Protein AF-A0A7J7JY84-F1 (afdb_monomer_lite)

Sequence (199 aa):
MTKFKKWAVIWAKVVVVTFLLVGVVPLLIGLLFEQIVVVPLRVPLHQSPVFFPWQDWALGVLHTKILCGLTMIGPQWWLRRYVERLYENGVWNLNLKEVLTNLCLPVILVLSLNLAVPYVIAMSLAPLCGASLETQNLIYRRIYPSVFAFFCLLTGFLFNFKQFKKLYEHIKNDKYLVGKQLVNYDQPKTSTGTASQDG

Structure (mmCIF, N/CA/C/O backbone):
data_AF-A0A7J7JY84-F1
#
_entry.id   AF-A0A7J7JY84-F1
#
loop_
_atom_site.group_PDB
_atom_site.id
_atom_site.type_symbol
_atom_site.label_atom_id
_atom_site.label_alt_id
_atom_site.label_comp_id
_atom_site.label_asym_id
_atom_site.label_entity_id
_atom_site.label_seq_id
_atom_site.pdbx_PDB_ins_code
_atom_site.Cartn_x
_atom_site.Cartn_y
_atom_site.Cartn_z
_atom_site.occupancy
_atom_site.B_iso_or_equiv
_atom_site.auth_seq_id
_atom_site.auth_comp_id
_atom_site.auth_asym_id
_atom_site.auth_atom_id
_atom_site.pdbx_PDB_model_num
ATOM 1 N N . MET A 1 1 ? -31.153 -21.621 22.813 1.00 61.16 1 MET A N 1
ATOM 2 C CA . MET A 1 1 ? -30.901 -21.460 21.356 1.00 61.16 1 MET A CA 1
ATOM 3 C C . MET A 1 1 ? -30.491 -20.041 20.931 1.00 61.16 1 MET A C 1
ATOM 5 O O . MET A 1 1 ? -29.711 -19.907 19.998 1.00 61.16 1 MET A O 1
ATOM 9 N N . THR A 1 2 ? -30.948 -18.972 21.595 1.00 80.75 2 THR A N 1
ATOM 10 C CA . THR A 1 2 ? -30.625 -17.576 21.215 1.00 80.75 2 THR A CA 1
ATOM 11 C C . THR A 1 2 ? -29.157 -17.186 21.431 1.00 80.75 2 THR A C 1
ATOM 13 O O . THR A 1 2 ? -28.597 -16.471 20.607 1.00 80.75 2 THR A O 1
ATOM 16 N N . LYS A 1 3 ? -28.502 -17.694 22.488 1.00 85.06 3 LYS A N 1
ATOM 17 C CA . LYS A 1 3 ? -27.062 -17.475 22.726 1.00 85.06 3 LYS A CA 1
ATOM 18 C C . LYS A 1 3 ? -26.210 -18.079 21.603 1.00 85.06 3 LYS A C 1
ATOM 20 O O . LYS A 1 3 ? -25.433 -17.359 20.998 1.00 85.06 3 LYS A O 1
ATOM 25 N N . PHE A 1 4 ? -26.432 -19.345 21.245 1.00 91.88 4 PHE A N 1
ATOM 26 C CA . PHE A 1 4 ? -25.693 -20.013 20.164 1.00 91.88 4 PHE A CA 1
ATOM 27 C C . PHE A 1 4 ? -25.803 -19.267 18.826 1.00 91.88 4 PHE A C 1
ATOM 29 O O . PHE A 1 4 ? -24.794 -19.022 18.177 1.00 91.88 4 PHE A O 1
ATOM 36 N N . LYS A 1 5 ? -27.010 -18.804 18.463 1.00 89.94 5 LYS A N 1
ATOM 37 C CA . LYS A 1 5 ? -27.214 -17.977 17.262 1.00 89.94 5 LYS A CA 1
ATOM 38 C C . LYS A 1 5 ? -26.420 -16.665 17.310 1.00 89.94 5 LYS A C 1
ATOM 40 O O . LYS A 1 5 ? -25.796 -16.306 16.319 1.00 89.94 5 LYS A O 1
ATOM 45 N N . LYS A 1 6 ? -26.395 -15.966 18.453 1.00 88.31 6 LYS A N 1
ATOM 46 C CA . LYS A 1 6 ? -25.596 -14.735 18.621 1.00 88.31 6 LYS A CA 1
ATOM 47 C C . LYS A 1 6 ? -24.098 -15.001 18.451 1.00 88.31 6 LYS A C 1
ATOM 49 O O . LYS A 1 6 ? -23.433 -14.273 17.723 1.00 88.31 6 LYS A O 1
ATOM 54 N N . TRP A 1 7 ? -23.590 -16.061 19.075 1.00 89.94 7 TRP A N 1
ATOM 55 C CA . TRP A 1 7 ? -22.189 -16.468 18.956 1.00 89.94 7 TRP A CA 1
ATOM 56 C C . TRP A 1 7 ? -21.824 -16.853 17.521 1.00 89.94 7 TRP A C 1
ATOM 58 O O . TRP A 1 7 ? -20.810 -16.386 17.012 1.00 89.94 7 TRP A O 1
ATOM 68 N N . ALA A 1 8 ? -22.677 -17.619 16.838 1.00 92.75 8 ALA A N 1
ATOM 69 C CA . ALA A 1 8 ? -22.477 -17.978 15.437 1.00 92.75 8 ALA A CA 1
ATOM 70 C C . ALA A 1 8 ? -22.382 -16.740 14.527 1.00 92.75 8 ALA A C 1
ATOM 72 O O . ALA A 1 8 ? -21.510 -16.677 13.666 1.00 92.75 8 ALA A O 1
ATOM 73 N N . VAL A 1 9 ? -23.221 -15.719 14.751 1.00 91.75 9 VAL A N 1
ATOM 74 C CA . VAL A 1 9 ? -23.162 -14.458 13.990 1.00 91.75 9 VAL A CA 1
ATOM 75 C C . VAL A 1 9 ? -21.862 -13.695 14.253 1.00 91.75 9 VAL A C 1
ATOM 77 O O . VAL A 1 9 ? -21.274 -13.165 13.314 1.00 91.75 9 VAL A O 1
ATOM 80 N N . ILE A 1 10 ? -21.397 -13.631 15.504 1.00 91.12 10 ILE A N 1
ATOM 81 C CA . ILE A 1 10 ? -20.127 -12.965 15.838 1.00 91.12 10 ILE A CA 1
ATOM 82 C C . ILE A 1 10 ? -18.963 -13.678 15.146 1.00 91.12 10 ILE A C 1
ATOM 84 O O . ILE A 1 10 ? -18.170 -13.027 14.469 1.00 91.12 10 ILE A O 1
ATOM 88 N N . TRP A 1 11 ? -18.905 -15.008 15.233 1.00 92.81 11 TRP A N 1
ATOM 89 C CA . TRP A 1 11 ? -17.881 -15.798 14.551 1.00 92.81 11 TRP A CA 1
ATOM 90 C C . TRP A 1 11 ? -17.908 -15.605 13.039 1.00 92.81 11 TRP A C 1
ATOM 92 O O . TRP A 1 11 ? -16.861 -15.367 12.447 1.00 92.81 11 TRP A O 1
ATOM 102 N N . ALA A 1 12 ? -19.090 -15.621 12.420 1.00 94.25 12 ALA A N 1
ATOM 103 C CA . ALA A 1 12 ? -19.221 -15.366 10.990 1.00 94.25 12 ALA A CA 1
ATOM 104 C C . ALA A 1 12 ? -18.655 -13.988 10.603 1.00 94.25 12 ALA A C 1
ATOM 106 O O . ALA A 1 12 ? -17.898 -13.882 9.640 1.00 94.25 12 ALA A O 1
ATOM 107 N N . LYS A 1 13 ? -18.955 -12.937 11.380 1.00 94.00 13 LYS A N 1
ATOM 108 C CA . LYS A 1 13 ? -18.394 -11.594 11.149 1.00 94.00 13 LYS A CA 1
ATOM 109 C C . LYS A 1 13 ? -16.870 -11.585 11.256 1.00 94.00 13 LYS A C 1
ATOM 111 O O . LYS A 1 13 ? -16.214 -11.018 10.387 1.00 94.00 13 LYS A O 1
ATOM 116 N N . VAL A 1 14 ? -16.317 -12.203 12.301 1.00 92.94 14 VAL A N 1
ATOM 117 C CA . VAL A 1 14 ? -14.864 -12.267 12.517 1.00 92.94 14 VAL A CA 1
ATOM 118 C C . VAL A 1 14 ? -14.188 -13.015 11.373 1.00 92.94 14 VAL A C 1
ATOM 120 O O . VAL A 1 14 ? -13.238 -12.494 10.806 1.00 92.94 14 VAL A O 1
ATOM 123 N N . VAL A 1 15 ? -14.721 -14.168 10.963 1.00 95.50 15 VAL A N 1
ATOM 124 C CA . VAL A 1 15 ? -14.184 -14.955 9.841 1.00 95.50 15 VAL A CA 1
ATOM 125 C C . VAL A 1 15 ? -14.148 -14.136 8.552 1.00 95.50 15 VAL A C 1
ATOM 127 O O . VAL A 1 15 ? -13.124 -14.129 7.873 1.00 95.50 15 VAL A O 1
ATOM 130 N N . VAL A 1 16 ? -15.218 -13.400 8.233 1.00 95.94 16 VAL A N 1
ATOM 131 C CA . VAL A 1 16 ? -15.258 -12.538 7.040 1.00 95.94 16 VAL A CA 1
ATOM 132 C C . VAL A 1 16 ? -14.189 -11.446 7.112 1.00 95.94 16 VAL A C 1
ATOM 134 O O . VAL A 1 16 ? -13.443 -11.253 6.153 1.00 95.94 16 VAL A O 1
ATOM 137 N N . VAL A 1 17 ? -14.076 -10.749 8.245 1.00 94.38 17 VAL A N 1
ATOM 138 C CA . VAL A 1 17 ? -13.073 -9.686 8.421 1.00 94.38 17 VAL A CA 1
ATOM 139 C C . VAL A 1 17 ? -11.654 -10.249 8.354 1.00 94.38 17 VAL A C 1
ATOM 141 O O . VAL A 1 17 ? -10.807 -9.687 7.664 1.00 94.38 17 VAL A O 1
ATOM 144 N N . THR A 1 18 ? -11.390 -11.377 9.013 1.00 94.31 18 THR A N 1
ATOM 145 C CA . THR A 1 18 ? -10.086 -12.045 8.985 1.00 94.31 18 THR A CA 1
ATOM 146 C C . THR A 1 18 ? -9.727 -12.500 7.578 1.00 94.31 18 THR A C 1
ATOM 148 O O . THR A 1 18 ? -8.609 -12.254 7.136 1.00 94.31 18 THR A O 1
ATOM 151 N N . PHE A 1 19 ? -10.658 -13.105 6.841 1.00 96.69 19 PHE A N 1
ATOM 152 C CA . PHE A 1 19 ? -10.418 -13.512 5.458 1.00 96.69 19 PHE A CA 1
ATOM 153 C C . PHE A 1 19 ? -10.023 -12.321 4.574 1.00 96.69 19 PHE A C 1
ATOM 155 O O . PHE A 1 19 ? -9.064 -12.405 3.808 1.00 96.69 19 PHE A O 1
ATOM 162 N N . LEU A 1 20 ? -10.706 -11.183 4.717 1.00 96.50 20 LEU A N 1
ATOM 163 C CA . LEU A 1 20 ? -10.382 -9.981 3.949 1.00 96.50 20 LEU A CA 1
ATOM 164 C C . LEU A 1 20 ? -9.030 -9.379 4.353 1.00 96.50 20 LEU A C 1
ATOM 166 O O . LEU A 1 20 ? -8.218 -9.069 3.484 1.00 96.50 20 LEU A O 1
ATOM 170 N N . LEU A 1 21 ? -8.767 -9.226 5.653 1.00 94.06 21 LEU A N 1
ATOM 171 C CA . LEU A 1 21 ? -7.574 -8.531 6.148 1.00 94.06 21 LEU A CA 1
ATOM 172 C C . LEU A 1 21 ? -6.304 -9.390 6.162 1.00 94.06 21 LEU A C 1
ATOM 174 O O . LEU A 1 21 ? -5.213 -8.838 6.070 1.00 94.06 21 LEU A O 1
ATOM 178 N N . VAL A 1 22 ? -6.424 -10.713 6.289 1.00 95.56 22 VAL A N 1
ATOM 179 C CA . VAL A 1 22 ? -5.284 -11.648 6.372 1.00 95.56 22 VAL A CA 1
ATOM 180 C C . VAL A 1 22 ? -5.136 -12.481 5.097 1.00 95.56 22 VAL A C 1
ATOM 182 O O . VAL A 1 22 ? -4.032 -12.897 4.760 1.00 95.56 22 VAL A O 1
ATOM 185 N N . GLY A 1 23 ? -6.220 -12.707 4.355 1.00 96.00 23 GLY A N 1
ATOM 186 C CA . GLY A 1 23 ? -6.182 -13.383 3.057 1.00 96.00 23 GLY A CA 1
ATOM 187 C C . GLY A 1 23 ? -6.041 -12.391 1.908 1.00 96.00 23 GLY A C 1
ATOM 188 O O . GLY A 1 23 ? -4.989 -12.304 1.278 1.00 96.00 23 GLY A O 1
ATOM 189 N N . VAL A 1 24 ? -7.104 -11.624 1.650 1.00 96.88 24 VAL A N 1
ATOM 190 C CA . VAL A 1 24 ? -7.235 -10.811 0.427 1.00 96.88 24 VAL A CA 1
ATOM 191 C C . VAL A 1 24 ? -6.253 -9.641 0.389 1.00 96.88 24 VAL A C 1
ATOM 193 O O . VAL A 1 24 ? -5.522 -9.496 -0.587 1.00 96.88 24 VAL A O 1
ATOM 196 N N . VAL A 1 25 ? -6.213 -8.806 1.431 1.00 96.31 25 VAL A N 1
ATOM 197 C CA . VAL A 1 25 ? -5.340 -7.619 1.459 1.00 96.31 25 VAL A CA 1
ATOM 198 C C . VAL A 1 25 ? -3.858 -8.001 1.317 1.00 96.31 25 VAL A C 1
ATOM 200 O O . VAL A 1 25 ? -3.200 -7.436 0.442 1.00 96.31 25 VAL A O 1
ATOM 203 N N . PRO A 1 26 ? -3.325 -8.981 2.074 1.00 97.31 26 PRO A N 1
ATOM 204 C CA . PRO A 1 26 ? -1.946 -9.416 1.910 1.00 97.31 26 PRO A CA 1
ATOM 205 C C . PRO A 1 26 ? -1.673 -9.989 0.527 1.00 97.31 26 PRO A C 1
ATOM 207 O O . PRO A 1 26 ? -0.676 -9.613 -0.077 1.00 97.31 26 PRO A O 1
ATOM 210 N N . LEU A 1 27 ? -2.568 -10.818 -0.019 1.00 96.94 27 LEU A N 1
ATOM 211 C CA . LEU A 1 27 ? -2.403 -11.360 -1.369 1.00 96.94 27 LEU A CA 1
ATOM 212 C C . LEU A 1 27 ? -2.277 -10.241 -2.416 1.00 96.94 27 LEU A C 1
ATOM 214 O O . LEU A 1 27 ? -1.374 -10.278 -3.246 1.00 96.94 27 LEU A O 1
ATOM 218 N N . LEU A 1 28 ? -3.130 -9.214 -2.345 1.00 96.50 28 LEU A N 1
ATOM 219 C CA . LEU A 1 28 ? -3.071 -8.070 -3.260 1.00 96.50 28 LEU A CA 1
ATOM 220 C C . LEU A 1 28 ? -1.775 -7.261 -3.109 1.00 96.50 28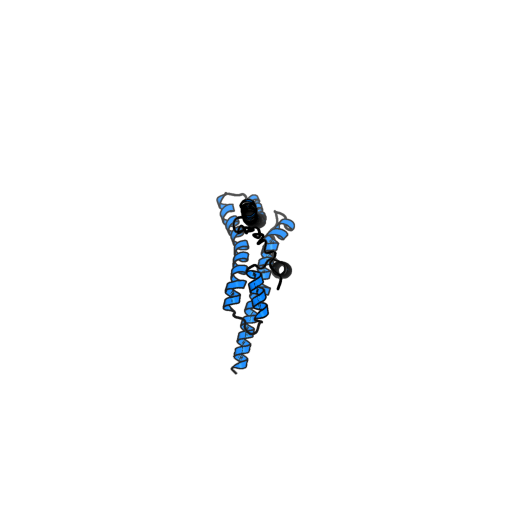 LEU A C 1
ATOM 222 O O . LEU A 1 28 ? -1.183 -6.864 -4.111 1.00 96.50 28 LEU A O 1
ATOM 226 N N . ILE A 1 29 ? -1.322 -7.026 -1.874 1.00 96.44 29 ILE A N 1
ATOM 227 C CA . ILE A 1 29 ? -0.053 -6.330 -1.605 1.00 96.44 29 ILE A CA 1
ATOM 228 C C . ILE A 1 29 ? 1.131 -7.141 -2.141 1.00 96.44 29 ILE A C 1
ATOM 230 O O . ILE A 1 29 ? 2.025 -6.573 -2.765 1.00 96.44 29 ILE A O 1
ATOM 234 N N . GLY A 1 30 ? 1.128 -8.453 -1.911 1.00 96.00 30 GLY A N 1
ATOM 235 C CA . GLY A 1 30 ? 2.164 -9.369 -2.373 1.00 96.00 30 GLY A CA 1
ATOM 236 C C . GLY A 1 30 ? 2.280 -9.391 -3.891 1.00 96.00 30 GLY A C 1
ATOM 237 O O . GLY A 1 30 ? 3.363 -9.149 -4.417 1.00 96.00 30 GLY A O 1
ATOM 238 N N . LEU A 1 31 ? 1.151 -9.559 -4.584 1.00 94.56 31 LEU A N 1
ATOM 239 C CA . LEU A 1 31 ? 1.088 -9.495 -6.046 1.00 94.56 31 LEU A CA 1
ATOM 240 C C . LEU A 1 31 ? 1.582 -8.145 -6.579 1.00 94.56 31 LEU A C 1
ATOM 242 O O . LEU A 1 31 ? 2.356 -8.102 -7.532 1.00 94.56 31 LEU A O 1
ATOM 246 N N . LEU A 1 32 ? 1.172 -7.032 -5.962 1.00 94.12 32 LEU A N 1
ATOM 247 C CA . LEU A 1 32 ? 1.617 -5.703 -6.382 1.00 94.12 32 LEU A CA 1
ATOM 248 C C . LEU A 1 32 ? 3.134 -5.537 -6.217 1.00 94.12 32 LEU A C 1
ATOM 250 O O . LEU A 1 32 ? 3.808 -5.051 -7.126 1.00 94.12 32 LEU A O 1
ATOM 254 N N . PHE A 1 33 ? 3.680 -5.964 -5.077 1.00 94.38 33 PHE A N 1
ATOM 255 C CA . PHE A 1 33 ? 5.120 -5.933 -4.831 1.00 94.38 33 PHE A CA 1
ATOM 256 C C . PHE A 1 33 ? 5.880 -6.808 -5.827 1.00 94.38 33 PHE A C 1
ATOM 258 O O . PHE A 1 33 ? 6.919 -6.399 -6.349 1.00 94.38 33 PHE A O 1
ATOM 265 N N . GLU A 1 34 ? 5.358 -7.994 -6.123 1.00 93.38 34 GLU A N 1
ATOM 266 C CA . GLU A 1 34 ? 5.979 -8.892 -7.079 1.00 93.38 34 GLU A CA 1
ATOM 267 C C . GLU A 1 34 ? 6.053 -8.253 -8.470 1.00 93.38 34 GLU A C 1
ATOM 269 O O . GLU A 1 34 ? 7.124 -8.229 -9.070 1.00 93.38 34 GLU A O 1
ATOM 274 N N . GLN A 1 35 ? 4.968 -7.639 -8.949 1.00 91.56 35 GLN A N 1
ATOM 275 C CA . GLN A 1 35 ? 4.935 -6.950 -10.247 1.00 91.56 35 GLN A CA 1
ATOM 276 C C . GLN A 1 35 ? 5.885 -5.745 -10.315 1.00 91.56 35 GLN A C 1
ATOM 278 O O . GLN A 1 35 ? 6.515 -5.508 -11.346 1.00 91.56 35 GLN A O 1
ATOM 283 N N . ILE A 1 36 ? 5.987 -4.967 -9.234 1.00 92.25 36 ILE A N 1
ATOM 284 C CA . ILE A 1 36 ? 6.785 -3.731 -9.210 1.00 92.25 36 ILE A CA 1
ATOM 285 C C . ILE A 1 36 ? 8.275 -4.022 -9.010 1.00 92.25 36 ILE A C 1
ATOM 287 O O . ILE A 1 36 ? 9.117 -3.349 -9.602 1.00 92.25 36 ILE A O 1
ATOM 291 N N . VAL A 1 37 ? 8.615 -4.987 -8.157 1.00 92.00 37 VAL A N 1
ATOM 292 C CA . VAL A 1 37 ? 9.993 -5.191 -7.690 1.00 92.00 37 VAL A CA 1
ATOM 293 C C . VAL A 1 37 ? 10.541 -6.529 -8.162 1.00 92.00 37 VAL A C 1
ATOM 295 O O . VAL A 1 37 ? 11.581 -6.573 -8.814 1.00 92.00 37 VAL A O 1
ATOM 298 N N . VAL A 1 38 ? 9.853 -7.631 -7.862 1.00 92.00 38 VAL A N 1
ATOM 299 C CA . VAL A 1 38 ? 10.405 -8.978 -8.074 1.00 92.00 38 VAL A CA 1
ATOM 300 C C . VAL A 1 38 ? 10.491 -9.322 -9.556 1.00 92.00 38 VAL A C 1
ATOM 302 O O . VAL A 1 38 ? 11.536 -9.766 -10.016 1.00 92.00 38 VAL A O 1
ATOM 305 N N . VAL A 1 39 ? 9.424 -9.107 -10.322 1.00 90.25 39 VAL A N 1
ATOM 306 C CA . VAL A 1 39 ? 9.334 -9.473 -11.738 1.00 90.25 39 VAL A CA 1
ATOM 307 C C . VAL A 1 39 ? 10.402 -8.757 -12.583 1.00 90.25 39 VAL A C 1
ATOM 309 O O . VAL A 1 39 ? 11.093 -9.452 -13.333 1.00 90.25 39 VAL A O 1
ATOM 312 N N . PRO A 1 40 ? 10.618 -7.428 -12.463 1.00 87.19 40 PRO A N 1
ATOM 313 C CA . PRO A 1 40 ? 11.698 -6.736 -13.172 1.00 87.19 40 PRO A CA 1
ATOM 314 C C . PRO A 1 40 ? 13.109 -7.184 -12.778 1.00 87.19 40 PRO A C 1
ATOM 316 O O . PRO A 1 40 ? 13.996 -7.160 -13.626 1.00 87.19 40 PRO A O 1
ATOM 319 N N . LEU A 1 41 ? 13.326 -7.583 -11.519 1.00 87.31 41 LEU A N 1
ATOM 320 C CA . LEU A 1 41 ? 14.643 -8.003 -11.025 1.00 87.31 41 LEU A CA 1
ATOM 321 C C . LEU A 1 41 ? 14.961 -9.471 -11.336 1.00 87.31 41 LEU A C 1
ATOM 323 O O . LEU A 1 41 ? 16.111 -9.813 -11.596 1.00 87.31 41 LEU A O 1
ATOM 327 N N . ARG A 1 42 ? 13.953 -10.344 -11.281 1.00 86.94 42 ARG A N 1
ATOM 328 C CA . ARG A 1 42 ? 14.110 -11.798 -11.394 1.00 86.94 42 ARG A CA 1
ATOM 329 C C . ARG A 1 42 ? 14.069 -12.280 -12.836 1.00 86.94 42 ARG A C 1
ATOM 331 O O . ARG A 1 42 ? 14.800 -13.207 -13.174 1.00 86.94 42 ARG A O 1
ATOM 338 N N . VAL A 1 43 ? 13.157 -11.750 -13.653 1.00 83.44 43 VAL A N 1
ATOM 339 C CA . VAL A 1 43 ? 12.758 -12.420 -14.898 1.00 83.44 43 VAL A CA 1
ATOM 340 C C . VAL A 1 43 ? 13.351 -11.714 -16.121 1.00 83.44 43 VAL A C 1
ATOM 342 O O . VAL A 1 43 ? 12.987 -10.567 -16.405 1.00 83.44 43 VAL A O 1
ATOM 345 N N . PRO A 1 44 ? 14.204 -12.401 -16.906 1.00 81.50 44 PRO A N 1
ATOM 346 C CA . PRO A 1 44 ? 14.722 -11.880 -18.167 1.00 81.50 44 PRO A CA 1
ATOM 347 C C . PRO A 1 44 ? 13.606 -11.511 -19.152 1.00 81.50 44 PRO A C 1
ATOM 349 O O . PRO A 1 44 ? 12.499 -12.043 -19.094 1.00 81.50 44 PRO A O 1
ATOM 352 N N . LEU A 1 45 ? 13.889 -10.619 -20.101 1.00 76.81 45 LEU A N 1
ATOM 353 C CA . LEU A 1 45 ? 12.889 -10.114 -21.057 1.00 76.81 45 LEU A CA 1
ATOM 354 C C . LEU A 1 45 ? 12.324 -11.183 -22.011 1.00 76.81 45 LEU A C 1
ATOM 356 O O . LEU A 1 45 ? 11.248 -10.996 -22.564 1.00 76.81 45 LEU A O 1
ATOM 360 N N . HIS A 1 46 ? 13.031 -12.300 -22.182 1.00 76.44 46 HIS A N 1
ATOM 361 C CA . HIS A 1 46 ? 12.637 -13.402 -23.061 1.00 76.44 46 HIS A CA 1
ATOM 362 C C . HIS A 1 46 ? 11.779 -14.472 -22.359 1.00 76.44 46 HIS A C 1
ATOM 364 O O . HIS A 1 46 ? 11.426 -15.466 -22.986 1.00 76.44 46 HIS A O 1
ATOM 370 N N . GLN A 1 47 ? 11.461 -14.302 -21.067 1.00 80.44 47 GLN A N 1
ATOM 371 C CA . GLN A 1 47 ? 10.698 -15.280 -20.283 1.00 80.44 47 GLN A CA 1
ATOM 372 C C . GLN A 1 47 ? 9.477 -14.650 -19.606 1.00 80.44 47 GLN A C 1
ATOM 374 O O . GLN A 1 47 ? 9.508 -13.516 -19.109 1.00 80.44 47 GLN A O 1
ATOM 379 N N . SER A 1 48 ? 8.394 -15.426 -19.544 1.00 80.81 48 SER A N 1
ATOM 380 C CA . SER A 1 48 ? 7.184 -15.069 -18.810 1.00 80.81 48 SER A CA 1
ATOM 381 C C . SER A 1 48 ? 7.357 -15.328 -17.306 1.00 80.81 48 SER A C 1
ATOM 383 O O . SER A 1 48 ? 7.846 -16.394 -16.927 1.00 80.81 48 SER A O 1
ATOM 385 N N . PRO A 1 49 ? 6.942 -14.393 -16.435 1.00 82.12 49 PRO A N 1
ATOM 386 C CA . PRO A 1 49 ? 6.959 -14.607 -14.993 1.00 82.12 49 PRO A CA 1
ATOM 387 C C . PRO A 1 49 ? 5.946 -15.689 -14.593 1.00 82.12 49 PRO A C 1
ATOM 389 O O . PRO A 1 49 ? 4.831 -15.723 -15.110 1.00 82.12 49 PRO A O 1
ATOM 392 N N . VAL A 1 50 ? 6.341 -16.559 -13.661 1.00 85.88 50 VAL A N 1
ATOM 393 C CA . VAL A 1 50 ? 5.460 -17.562 -13.045 1.00 85.88 50 VAL A CA 1
ATOM 394 C C . VAL A 1 50 ? 5.127 -17.102 -11.632 1.00 85.88 50 VAL A C 1
ATOM 396 O O . VAL A 1 50 ? 6.038 -16.934 -10.819 1.00 85.88 50 VAL A O 1
ATOM 399 N N . PHE A 1 51 ? 3.831 -16.926 -11.382 1.00 84.88 51 PHE A N 1
ATOM 400 C CA . PHE A 1 51 ? 3.264 -16.472 -10.114 1.00 84.88 51 PHE A CA 1
ATOM 401 C C . PHE A 1 51 ? 2.959 -17.660 -9.206 1.00 84.88 51 PHE A C 1
ATOM 403 O O . PHE A 1 51 ? 2.402 -18.664 -9.662 1.00 84.88 51 PHE A O 1
ATOM 410 N N . PHE A 1 52 ? 3.290 -17.538 -7.923 1.00 91.56 52 PHE A N 1
ATOM 411 C CA . PHE A 1 52 ? 3.041 -18.573 -6.923 1.00 91.56 52 PHE A CA 1
ATOM 412 C C . PHE A 1 52 ? 2.190 -17.972 -5.801 1.00 91.56 52 PHE A C 1
ATOM 414 O O . PHE A 1 52 ? 2.742 -17.497 -4.808 1.00 91.56 52 PHE A O 1
ATOM 421 N N . PRO A 1 53 ? 0.847 -18.059 -5.887 1.00 89.94 53 PRO A N 1
ATOM 422 C CA . PRO A 1 53 ? -0.058 -1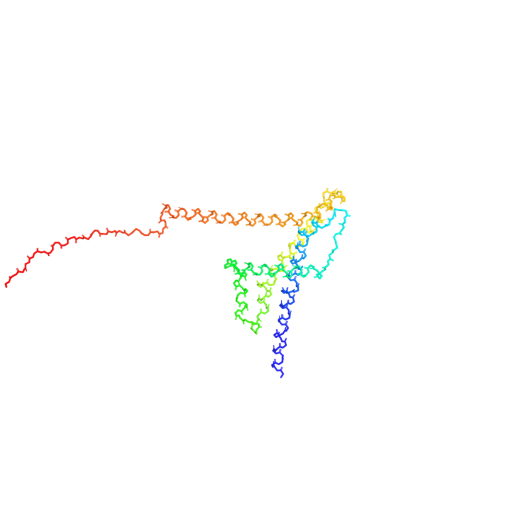7.303 -5.018 1.00 89.94 53 PRO A CA 1
ATOM 423 C C . PRO A 1 53 ? 0.199 -17.468 -3.517 1.00 89.94 53 PRO A C 1
ATOM 425 O O . PRO A 1 53 ? -0.011 -16.540 -2.742 1.00 89.94 53 PRO A O 1
ATOM 428 N N . TRP A 1 54 ? 0.664 -18.645 -3.090 1.00 92.62 54 TRP A N 1
ATOM 429 C CA . TRP A 1 54 ? 1.022 -18.899 -1.696 1.00 92.62 54 TRP A CA 1
ATOM 430 C C . TRP A 1 54 ? 2.283 -18.140 -1.248 1.00 92.62 54 TRP A C 1
ATOM 432 O O . TRP A 1 54 ? 2.316 -17.595 -0.144 1.00 92.62 54 TRP A O 1
ATOM 442 N N . GLN A 1 55 ? 3.311 -18.079 -2.099 1.00 94.50 55 GLN A N 1
ATOM 443 C CA . GLN A 1 55 ? 4.527 -17.302 -1.845 1.00 94.50 55 GLN A CA 1
ATOM 444 C C . GLN A 1 55 ? 4.208 -15.806 -1.830 1.00 94.50 55 GLN A C 1
ATOM 446 O O . GLN A 1 55 ? 4.643 -15.093 -0.923 1.00 94.50 55 GLN A O 1
ATOM 451 N N . ASP A 1 56 ? 3.417 -15.352 -2.798 1.00 94.44 56 ASP A N 1
ATOM 452 C CA . ASP A 1 56 ? 3.060 -13.941 -2.939 1.00 94.44 56 ASP A CA 1
ATOM 453 C C . ASP A 1 56 ? 2.205 -13.501 -1.753 1.00 94.44 56 ASP A C 1
ATOM 455 O O . ASP A 1 56 ? 2.448 -12.450 -1.164 1.00 94.44 56 ASP A O 1
ATOM 459 N N . TRP A 1 57 ? 1.281 -14.356 -1.306 1.00 96.50 57 TRP A N 1
ATOM 460 C CA . TRP A 1 57 ? 0.542 -14.149 -0.067 1.00 96.50 57 TRP A CA 1
ATOM 461 C C . TRP A 1 57 ? 1.466 -14.025 1.149 1.00 96.50 57 TRP A C 1
ATOM 463 O O . TRP A 1 57 ? 1.342 -13.059 1.902 1.00 96.50 57 TRP A O 1
ATOM 473 N N . ALA A 1 58 ? 2.414 -14.947 1.341 1.00 96.62 58 ALA A N 1
ATOM 474 C CA . ALA A 1 58 ? 3.333 -14.907 2.480 1.00 96.62 58 ALA A CA 1
ATOM 475 C C . ALA A 1 58 ? 4.191 -13.628 2.485 1.00 96.62 58 ALA A C 1
ATOM 477 O O . ALA A 1 58 ? 4.342 -12.964 3.518 1.00 96.62 58 ALA A O 1
ATOM 478 N N . LEU A 1 59 ? 4.701 -13.236 1.315 1.00 94.94 59 LEU A N 1
ATOM 479 C CA . LEU A 1 59 ? 5.423 -11.982 1.128 1.00 94.94 59 LEU A CA 1
ATOM 480 C C . LEU A 1 59 ? 4.517 -10.777 1.415 1.00 94.94 59 LEU A C 1
ATOM 482 O O . LEU A 1 59 ? 4.926 -9.823 2.081 1.00 94.94 59 LEU A O 1
ATOM 486 N N . GLY A 1 60 ? 3.269 -10.839 0.970 1.00 96.50 60 GLY A N 1
ATOM 487 C CA . GLY A 1 60 ? 2.237 -9.857 1.250 1.00 96.50 60 GLY A CA 1
ATOM 488 C C . GLY A 1 60 ? 1.925 -9.706 2.736 1.00 96.50 60 GLY A C 1
ATOM 489 O O . GLY A 1 60 ? 1.781 -8.580 3.211 1.00 96.50 60 GLY A O 1
ATOM 490 N N . VAL A 1 61 ? 1.882 -10.799 3.504 1.00 97.38 61 VAL A N 1
ATOM 491 C CA . VAL A 1 61 ? 1.672 -10.770 4.965 1.00 97.38 61 VAL A CA 1
ATOM 492 C C . VAL A 1 61 ? 2.818 -10.029 5.651 1.00 97.38 61 VAL A C 1
ATOM 494 O O . VAL A 1 61 ? 2.571 -9.172 6.505 1.00 97.38 61 VAL A O 1
ATOM 497 N N . LEU A 1 62 ? 4.064 -10.293 5.242 1.00 96.75 62 LEU A N 1
ATOM 498 C CA . LEU A 1 62 ? 5.235 -9.564 5.737 1.00 96.75 62 LEU A CA 1
ATOM 499 C C . LEU A 1 62 ? 5.125 -8.059 5.462 1.00 96.75 62 LEU A C 1
ATOM 501 O O . LEU A 1 62 ? 5.257 -7.254 6.386 1.00 96.75 62 LEU A O 1
ATOM 505 N N . HIS A 1 63 ? 4.820 -7.674 4.223 1.00 95.31 63 HIS A N 1
ATOM 506 C CA . HIS A 1 63 ? 4.671 -6.265 3.847 1.00 95.31 63 HIS A CA 1
ATOM 507 C C . HIS A 1 63 ? 3.499 -5.593 4.560 1.00 95.31 63 HIS A C 1
ATOM 509 O O . HIS A 1 63 ? 3.629 -4.467 5.036 1.00 95.31 63 HIS A O 1
ATOM 515 N N . THR A 1 64 ? 2.378 -6.296 4.706 1.00 95.94 64 THR A N 1
ATOM 516 C CA . THR A 1 64 ? 1.210 -5.807 5.448 1.00 95.94 64 THR A CA 1
ATOM 517 C C . THR A 1 64 ? 1.587 -5.517 6.896 1.00 95.94 64 THR A C 1
ATOM 519 O O . THR A 1 64 ? 1.264 -4.450 7.409 1.00 95.94 64 THR A O 1
ATOM 522 N N . LYS A 1 65 ? 2.347 -6.407 7.547 1.00 95.38 65 LYS A N 1
ATOM 523 C CA . LYS A 1 65 ? 2.829 -6.201 8.919 1.00 95.38 65 LYS A CA 1
ATOM 524 C C . LYS A 1 65 ? 3.730 -4.967 9.033 1.00 95.38 65 LYS A C 1
ATOM 526 O O . LYS A 1 65 ? 3.562 -4.185 9.968 1.00 95.38 65 LYS A O 1
ATOM 531 N N . ILE A 1 66 ? 4.644 -4.769 8.081 1.00 95.19 66 ILE A N 1
ATOM 532 C CA . ILE A 1 66 ? 5.514 -3.583 8.031 1.00 95.19 66 ILE A CA 1
ATOM 533 C C . ILE A 1 66 ? 4.675 -2.310 7.848 1.00 95.19 66 ILE A C 1
ATOM 535 O O . ILE A 1 66 ? 4.840 -1.353 8.603 1.00 95.19 66 ILE A O 1
ATOM 539 N N . LEU A 1 67 ? 3.733 -2.309 6.899 1.00 93.19 67 LEU A N 1
ATOM 540 C CA . LEU A 1 67 ? 2.843 -1.176 6.634 1.00 93.19 67 LEU A CA 1
ATOM 541 C C . LEU A 1 67 ? 1.943 -0.855 7.829 1.00 93.19 67 LEU A C 1
ATOM 543 O O . LEU A 1 67 ? 1.767 0.318 8.158 1.00 93.19 67 LEU A O 1
ATOM 547 N N . CYS A 1 68 ? 1.411 -1.864 8.518 1.00 92.25 68 CYS A N 1
ATOM 548 C CA . CYS A 1 68 ? 0.663 -1.679 9.758 1.00 92.25 68 CYS A CA 1
ATOM 549 C C . CYS A 1 68 ? 1.540 -1.047 10.846 1.00 92.25 68 CYS A C 1
ATOM 551 O O . CYS A 1 68 ? 1.113 -0.080 11.475 1.00 92.25 68 CYS A O 1
ATOM 553 N N . GLY A 1 69 ? 2.773 -1.530 11.030 1.00 93.81 69 GLY A N 1
ATOM 554 C CA . GLY A 1 69 ? 3.729 -0.935 11.968 1.00 93.81 69 GLY A CA 1
ATOM 555 C C . GLY A 1 69 ? 4.012 0.535 11.649 1.00 93.81 69 GLY A C 1
ATOM 556 O O . GLY A 1 69 ? 3.882 1.397 12.517 1.00 93.81 69 GLY A O 1
ATOM 557 N N . LEU A 1 70 ? 4.291 0.844 10.380 1.00 92.31 70 LEU A N 1
ATOM 558 C CA . LEU A 1 70 ? 4.518 2.215 9.921 1.00 92.31 70 LEU A CA 1
ATOM 559 C C . LEU A 1 70 ? 3.275 3.100 10.111 1.00 92.31 70 LEU A C 1
ATOM 561 O O . LEU A 1 70 ? 3.392 4.252 10.516 1.00 92.31 70 LEU A O 1
ATOM 565 N N . THR A 1 71 ? 2.082 2.552 9.877 1.00 90.56 71 THR A N 1
ATOM 566 C CA . THR A 1 71 ? 0.795 3.237 10.089 1.00 90.56 71 THR A CA 1
ATOM 567 C C . THR A 1 71 ? 0.584 3.612 11.552 1.00 90.56 71 THR A C 1
ATOM 569 O O . THR A 1 71 ? 0.041 4.681 11.824 1.00 90.56 71 THR A O 1
ATOM 572 N N . MET A 1 72 ? 1.001 2.755 12.487 1.00 90.44 72 MET A N 1
ATOM 573 C CA . MET A 1 72 ? 0.871 3.001 13.927 1.00 90.44 72 MET A CA 1
ATOM 574 C C . MET A 1 72 ? 1.921 3.985 14.457 1.00 90.44 72 MET A C 1
ATOM 576 O O . MET A 1 72 ? 1.626 4.757 15.364 1.00 90.44 72 MET A O 1
ATOM 580 N N . ILE A 1 73 ? 3.127 3.999 13.882 1.00 92.19 73 ILE A N 1
ATOM 581 C CA . ILE A 1 73 ? 4.187 4.960 14.239 1.00 92.19 73 ILE A CA 1
ATOM 582 C C . ILE A 1 73 ? 3.935 6.333 13.592 1.00 92.19 73 ILE A C 1
ATOM 584 O O . ILE A 1 73 ? 4.310 7.367 14.142 1.00 92.19 73 ILE A O 1
ATOM 588 N N . GLY A 1 74 ? 3.291 6.346 12.425 1.00 84.12 74 GLY A N 1
ATOM 589 C CA . GLY A 1 74 ? 3.020 7.539 11.635 1.00 84.12 74 GLY A CA 1
ATOM 590 C C . GLY A 1 74 ? 2.059 8.543 12.290 1.00 84.12 74 GLY A C 1
ATOM 591 O O . GLY A 1 74 ? 1.532 8.322 1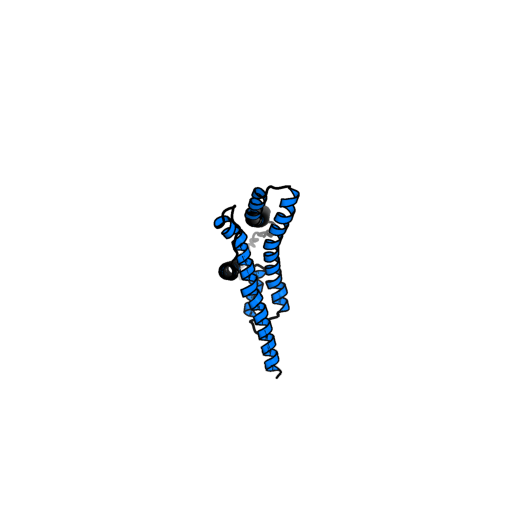3.384 1.00 84.12 74 GLY A O 1
ATOM 592 N N . PRO A 1 75 ? 1.802 9.676 11.615 1.00 84.31 75 PRO A N 1
ATOM 593 C CA . PRO A 1 75 ? 0.926 10.725 12.128 1.00 84.31 75 PRO A CA 1
ATOM 594 C C . PRO A 1 75 ? -0.513 10.228 12.333 1.00 84.31 75 PRO A C 1
ATOM 596 O O . PRO A 1 75 ? -0.931 9.212 11.781 1.00 84.31 75 PRO A O 1
ATOM 599 N N . GLN A 1 76 ? -1.303 10.992 13.092 1.00 85.69 76 GLN A N 1
ATOM 600 C CA . GLN A 1 76 ? -2.711 10.704 13.403 1.00 85.69 76 GLN A CA 1
ATOM 601 C C . GLN A 1 76 ? -3.649 10.893 12.190 1.00 85.69 76 GLN A C 1
ATOM 603 O O . GLN A 1 76 ? -4.547 11.737 12.174 1.00 85.69 76 GLN A O 1
ATOM 608 N N . TRP A 1 77 ? -3.432 10.115 11.130 1.00 85.94 77 TRP A N 1
ATOM 609 C CA . TRP A 1 77 ? -4.273 10.086 9.934 1.00 85.94 77 TRP A CA 1
ATOM 610 C C . TRP A 1 77 ? -5.547 9.251 10.141 1.00 85.94 77 TRP A C 1
ATOM 612 O O . TRP A 1 77 ? -5.790 8.681 11.204 1.00 85.94 77 TRP A O 1
ATOM 622 N N . TRP A 1 78 ? -6.413 9.194 9.128 1.00 89.00 78 TRP A N 1
ATOM 623 C CA . TRP A 1 78 ? -7.703 8.502 9.223 1.00 89.00 78 TRP A CA 1
ATOM 624 C C . TRP A 1 78 ? -7.563 6.993 9.497 1.00 89.00 78 TRP A C 1
ATOM 626 O O . TRP A 1 78 ? -8.301 6.472 10.327 1.00 89.00 78 TRP A O 1
ATOM 636 N N . LEU A 1 79 ? -6.595 6.316 8.863 1.00 88.44 79 LEU A N 1
ATOM 637 C CA . LEU A 1 79 ? -6.445 4.860 8.946 1.00 88.44 79 LEU A CA 1
ATOM 638 C C . LEU A 1 79 ? -6.018 4.413 10.348 1.00 88.44 79 LEU A C 1
ATOM 640 O O . LEU A 1 79 ? -6.656 3.547 10.936 1.00 88.44 79 LEU A O 1
ATOM 644 N N . ARG A 1 80 ? -4.984 5.056 10.909 1.00 91.81 80 ARG A N 1
ATOM 645 C CA . ARG A 1 80 ? -4.521 4.811 12.284 1.00 91.81 80 ARG A CA 1
ATOM 646 C C . ARG A 1 80 ? -5.657 4.972 13.292 1.00 91.81 80 ARG A C 1
ATOM 648 O O . ARG A 1 80 ? -5.936 4.034 14.027 1.00 91.81 80 ARG A O 1
ATOM 655 N N . ARG A 1 81 ? -6.365 6.108 13.248 1.00 90.75 81 ARG A N 1
ATOM 656 C CA . ARG A 1 81 ? -7.505 6.383 14.140 1.00 90.75 81 ARG A CA 1
ATOM 657 C C . ARG A 1 81 ? -8.608 5.334 14.015 1.00 90.75 81 ARG A C 1
ATOM 659 O O . ARG A 1 81 ? -9.251 5.002 15.004 1.00 90.75 81 ARG A O 1
ATOM 666 N N . TYR A 1 82 ? -8.853 4.824 12.809 1.00 90.06 82 TYR A N 1
ATOM 667 C CA . TYR A 1 82 ? -9.861 3.789 12.597 1.00 90.06 82 TYR A CA 1
ATOM 668 C C . TYR A 1 82 ? -9.430 2.434 13.176 1.00 90.06 82 TYR A C 1
ATOM 670 O O . TYR A 1 82 ? -10.230 1.773 13.833 1.00 90.06 82 TYR A O 1
ATOM 678 N N . VAL A 1 83 ? -8.165 2.042 12.990 1.00 89.38 83 VAL A N 1
ATOM 679 C CA . VAL A 1 83 ? -7.604 0.807 13.564 1.00 89.38 83 VAL A CA 1
ATOM 680 C C . VAL A 1 83 ? -7.571 0.864 15.095 1.00 89.38 83 VAL A C 1
ATOM 682 O O . VAL A 1 83 ? -7.980 -0.102 15.734 1.00 89.38 83 VAL A O 1
ATOM 685 N N . GLU A 1 84 ? -7.159 1.991 15.683 1.00 91.44 84 GLU A N 1
ATOM 686 C CA . GLU A 1 84 ? -7.169 2.202 17.141 1.00 91.44 84 GLU A CA 1
ATOM 687 C C . GLU A 1 84 ? -8.592 2.067 17.710 1.00 91.44 84 GLU A C 1
ATOM 689 O O . GLU A 1 84 ? -8.812 1.293 18.639 1.00 91.44 84 GLU A O 1
ATOM 694 N N . ARG A 1 85 ? -9.594 2.697 17.080 1.00 89.50 85 ARG A N 1
ATOM 695 C CA . ARG A 1 85 ? -11.008 2.531 17.470 1.00 89.50 85 ARG A CA 1
ATOM 696 C C . ARG A 1 85 ? -11.497 1.091 17.351 1.00 89.50 85 ARG A C 1
ATOM 698 O O . ARG A 1 85 ? -12.288 0.638 18.174 1.00 89.50 85 ARG A O 1
ATOM 705 N N . LEU A 1 86 ? -11.067 0.367 16.316 1.00 88.88 86 LEU A N 1
ATOM 706 C CA . LEU A 1 86 ? -11.438 -1.040 16.156 1.00 88.88 86 LEU A CA 1
ATOM 707 C C . LEU A 1 86 ? -10.873 -1.902 17.286 1.00 88.88 86 LEU A C 1
ATOM 709 O O . LEU A 1 86 ? -11.545 -2.820 17.754 1.00 88.88 86 LEU A O 1
ATOM 713 N N . TYR A 1 87 ? -9.648 -1.592 17.710 1.00 87.88 87 TYR A N 1
ATOM 714 C CA . TYR A 1 87 ? -8.989 -2.251 18.827 1.00 87.88 87 TYR A CA 1
ATOM 715 C C . TYR A 1 87 ? -9.704 -1.954 20.155 1.00 87.88 87 TYR A C 1
ATOM 717 O O . TYR A 1 87 ? -10.004 -2.887 20.897 1.00 87.88 87 TYR A O 1
ATOM 725 N N . GLU A 1 88 ? -10.063 -0.692 20.412 1.00 89.75 88 GLU A N 1
ATOM 726 C CA . GLU A 1 88 ? -10.803 -0.269 21.615 1.00 89.75 88 GLU A CA 1
ATOM 727 C C . GLU A 1 88 ? -12.203 -0.896 21.714 1.00 89.75 88 GLU A C 1
ATOM 729 O O . GLU A 1 88 ? -12.614 -1.342 22.784 1.00 89.75 88 GLU A O 1
ATOM 734 N N . ASN A 1 89 ? -12.933 -0.977 20.597 1.00 86.69 89 ASN A N 1
ATOM 735 C CA . ASN A 1 89 ? -14.278 -1.564 20.556 1.00 86.69 89 ASN A CA 1
ATOM 736 C C . ASN A 1 89 ? -14.284 -3.091 20.763 1.00 86.69 89 ASN A C 1
ATOM 738 O O . ASN A 1 89 ? -15.311 -3.669 21.140 1.00 86.69 89 ASN A O 1
ATOM 742 N N . GLY A 1 90 ? -13.148 -3.746 20.509 1.00 84.75 90 GLY A N 1
ATOM 743 C CA . GLY A 1 90 ? -12.986 -5.190 20.606 1.00 84.75 90 GLY A CA 1
ATOM 744 C C . GLY A 1 90 ? -13.785 -5.988 19.565 1.00 84.75 90 GLY A C 1
ATOM 745 O O . GLY A 1 90 ? -14.672 -5.499 18.865 1.00 84.75 90 GLY A O 1
ATOM 746 N N . VAL A 1 91 ? -13.487 -7.286 19.476 1.00 81.62 91 VAL A N 1
ATOM 747 C CA . VAL A 1 91 ? -14.096 -8.196 18.482 1.00 81.62 91 VAL A CA 1
ATOM 748 C C . VAL A 1 91 ? -15.577 -8.497 18.746 1.00 81.62 91 VAL A C 1
ATOM 750 O O . VAL A 1 91 ? -16.316 -8.851 17.828 1.00 81.62 91 VAL A O 1
ATOM 753 N N . TRP A 1 92 ? -16.031 -8.340 19.991 1.00 82.06 92 TRP A N 1
ATOM 754 C CA . TRP A 1 92 ? -17.385 -8.707 20.418 1.00 82.06 92 TRP A CA 1
ATOM 755 C C . TRP A 1 92 ? -18.462 -7.737 19.919 1.00 82.06 92 TRP A C 1
ATOM 757 O O . TRP A 1 92 ? -19.585 -8.163 19.649 1.00 82.06 92 TRP A O 1
ATOM 767 N N . ASN A 1 93 ? -18.111 -6.462 19.726 1.00 84.56 93 ASN A N 1
ATOM 768 C CA . ASN A 1 93 ? -19.020 -5.407 19.262 1.00 84.56 93 ASN A CA 1
ATOM 769 C C . ASN A 1 93 ? -18.739 -4.987 17.810 1.00 84.56 93 ASN A C 1
ATOM 771 O O . ASN A 1 93 ? -19.026 -3.861 17.406 1.00 84.56 93 ASN A O 1
ATOM 775 N N . LEU A 1 94 ? -18.190 -5.898 16.999 1.00 86.25 94 LEU A N 1
ATOM 776 C CA . LEU A 1 94 ? -17.780 -5.587 15.634 1.00 86.25 94 LEU A CA 1
ATOM 777 C C . LEU A 1 94 ? -18.986 -5.284 14.723 1.00 86.25 94 LEU A C 1
ATOM 779 O O . LEU A 1 94 ? -19.866 -6.128 14.468 1.00 86.25 94 LEU A O 1
ATOM 783 N N . ASN A 1 95 ? -18.989 -4.069 14.172 1.00 91.00 95 ASN A N 1
ATOM 784 C CA . ASN A 1 95 ? -19.906 -3.651 13.120 1.00 91.00 95 ASN A CA 1
ATOM 785 C C . ASN A 1 95 ? -19.313 -3.974 11.741 1.00 91.00 95 ASN A C 1
ATOM 787 O O . ASN A 1 95 ? -18.487 -3.236 11.210 1.00 91.00 95 ASN A O 1
ATOM 791 N N . LEU A 1 96 ? -19.751 -5.092 11.154 1.00 90.88 96 LEU A N 1
ATOM 792 C CA . LEU A 1 96 ? -19.202 -5.606 9.895 1.00 90.88 96 LEU A CA 1
ATOM 793 C C . LEU A 1 96 ? -19.305 -4.591 8.753 1.00 90.88 96 LEU A C 1
ATOM 795 O O . LEU A 1 96 ? -18.362 -4.451 7.981 1.00 90.88 96 LEU A O 1
ATOM 799 N N . LYS A 1 97 ? -20.434 -3.875 8.658 1.00 93.19 97 LYS A N 1
ATOM 800 C CA . LYS A 1 97 ? -20.649 -2.877 7.605 1.00 93.19 97 LYS A CA 1
ATOM 801 C C . LYS A 1 97 ? -19.595 -1.783 7.691 1.00 93.19 97 LYS A C 1
ATOM 803 O O . LYS A 1 97 ? -19.008 -1.437 6.679 1.00 93.19 97 LYS A O 1
ATOM 808 N N . GLU A 1 98 ? -19.336 -1.296 8.899 1.00 91.06 98 GLU A N 1
ATOM 809 C CA . GLU A 1 98 ? -18.376 -0.226 9.140 1.00 91.06 98 GLU A CA 1
ATOM 810 C C . GLU A 1 98 ? -16.951 -0.654 8.775 1.00 91.06 98 GLU A C 1
ATOM 812 O O . GLU A 1 98 ? -16.279 0.050 8.026 1.00 91.06 98 GLU A O 1
ATOM 817 N N . VAL A 1 99 ? -16.522 -1.841 9.220 1.00 92.94 99 VAL A N 1
ATOM 818 C CA . VAL A 1 99 ? -15.188 -2.383 8.900 1.00 92.94 99 VAL A CA 1
ATOM 819 C C . VAL A 1 99 ? -15.033 -2.603 7.398 1.00 92.94 99 VAL A C 1
ATOM 821 O O . VAL A 1 99 ? -13.989 -2.303 6.816 1.00 92.94 99 VAL A O 1
ATOM 824 N N . LEU A 1 100 ? -16.077 -3.115 6.747 1.00 93.44 100 LEU A N 1
ATOM 825 C CA . LEU A 1 100 ? -16.039 -3.375 5.319 1.00 93.44 100 LEU A CA 1
ATOM 826 C C . LEU A 1 100 ? -15.955 -2.069 4.525 1.00 93.44 100 LEU A C 1
ATOM 828 O O . LEU A 1 100 ? -15.086 -1.956 3.669 1.00 93.44 100 LEU A O 1
ATOM 832 N N . THR A 1 101 ? -16.800 -1.077 4.815 1.00 93.25 101 THR A N 1
ATOM 833 C CA . THR A 1 101 ? -16.862 0.167 4.030 1.00 93.25 101 THR A CA 1
ATOM 834 C C . THR A 1 101 ? -15.733 1.136 4.341 1.00 93.25 101 THR A C 1
ATOM 836 O O . THR A 1 101 ? -15.266 1.815 3.433 1.00 93.25 101 THR A O 1
ATOM 839 N N . ASN A 1 102 ? -15.296 1.217 5.598 1.00 91.19 102 ASN A N 1
ATOM 840 C CA . ASN A 1 102 ? -14.348 2.245 6.030 1.00 91.19 102 ASN A CA 1
ATOM 841 C C . ASN A 1 102 ? -12.899 1.750 6.052 1.00 91.19 102 ASN A C 1
ATOM 843 O O . ASN A 1 102 ? -11.994 2.577 6.035 1.00 91.19 102 ASN A O 1
ATOM 847 N N . LEU A 1 103 ? -12.664 0.432 6.066 1.00 92.44 103 LEU A N 1
ATOM 848 C CA . LEU A 1 103 ? -11.316 -0.143 6.086 1.00 92.44 103 LEU A CA 1
ATOM 849 C C . LEU A 1 103 ? -11.052 -1.071 4.900 1.00 92.44 103 LEU A C 1
ATOM 851 O O . LEU A 1 103 ? -10.152 -0.804 4.110 1.00 92.44 103 LEU A O 1
ATOM 855 N N . CYS A 1 104 ? -11.818 -2.152 4.753 1.00 93.88 104 CYS A N 1
ATOM 856 C CA . CYS A 1 104 ? -11.476 -3.199 3.784 1.00 93.88 104 CYS A CA 1
ATOM 857 C C . CYS A 1 104 ? -11.661 -2.729 2.337 1.00 93.88 104 CYS A C 1
ATOM 859 O O . CYS A 1 104 ? -10.745 -2.830 1.530 1.00 93.88 104 CYS A O 1
ATOM 861 N N . LEU A 1 105 ? -12.835 -2.193 2.011 1.00 94.75 105 LEU A N 1
ATOM 862 C CA . LEU A 1 105 ? -13.204 -1.764 0.666 1.00 94.75 105 LEU A CA 1
ATOM 863 C C . LEU A 1 105 ? -12.271 -0.679 0.106 1.00 94.75 105 LEU A C 1
ATOM 865 O O . LEU A 1 105 ? -11.770 -0.890 -0.994 1.00 94.75 105 LEU A O 1
ATOM 869 N N . PRO A 1 106 ? -11.959 0.433 0.802 1.00 94.56 106 PRO A N 1
ATOM 870 C CA . PRO A 1 106 ? -11.051 1.439 0.253 1.00 94.56 106 PRO A CA 1
ATOM 871 C C . PRO A 1 106 ? -9.645 0.879 0.012 1.00 94.56 106 PRO A C 1
ATOM 873 O O . PRO A 1 106 ? -9.053 1.163 -1.025 1.00 94.56 106 PRO A O 1
ATOM 876 N N . VAL A 1 107 ? -9.126 0.042 0.919 1.00 94.06 107 VAL A N 1
ATOM 877 C CA . VAL A 1 107 ? -7.801 -0.580 0.758 1.00 94.06 107 VAL A CA 1
ATOM 878 C C . VAL A 1 107 ? -7.799 -1.552 -0.422 1.00 94.06 107 VAL A C 1
ATOM 880 O O . VAL A 1 107 ? -6.944 -1.446 -1.300 1.00 94.06 107 VAL A O 1
ATOM 883 N N . ILE A 1 108 ? -8.779 -2.456 -0.487 1.00 96.38 108 ILE A N 1
ATOM 884 C CA . ILE A 1 108 ? -8.909 -3.433 -1.574 1.00 96.38 108 ILE A CA 1
ATOM 885 C C . ILE A 1 108 ? -9.100 -2.722 -2.913 1.00 96.38 108 ILE A C 1
ATOM 887 O O . ILE A 1 108 ? -8.446 -3.103 -3.878 1.00 96.38 108 ILE A O 1
ATOM 891 N N . LEU A 1 109 ? -9.939 -1.685 -2.988 1.00 96.38 109 LEU A N 1
ATOM 892 C CA . LEU A 1 109 ? -10.146 -0.922 -4.220 1.00 96.38 109 LEU A CA 1
ATOM 893 C C . LEU A 1 109 ? -8.864 -0.238 -4.682 1.00 96.38 109 LEU A C 1
ATOM 895 O O . LEU A 1 109 ? -8.512 -0.362 -5.850 1.00 96.38 109 LEU A O 1
ATOM 899 N N . VAL A 1 110 ? -8.146 0.449 -3.791 1.00 93.88 110 VAL A N 1
ATOM 900 C CA . VAL A 1 110 ? -6.893 1.128 -4.156 1.00 93.88 110 VAL A CA 1
ATOM 901 C C . VAL A 1 110 ? -5.850 0.127 -4.646 1.00 93.88 110 VAL A C 1
ATOM 903 O O . VAL A 1 110 ? -5.216 0.369 -5.674 1.00 93.88 110 VAL A O 1
ATOM 906 N N . LEU A 1 111 ? -5.690 -1.006 -3.958 1.00 94.81 111 LEU A N 1
ATOM 907 C CA . LEU A 1 111 ? -4.769 -2.061 -4.384 1.00 94.81 111 LEU A CA 1
ATOM 908 C C . LEU A 1 111 ? -5.196 -2.654 -5.731 1.00 94.81 111 LEU A C 1
ATOM 910 O O . LEU A 1 111 ? -4.397 -2.707 -6.658 1.00 94.81 111 LEU A O 1
ATOM 914 N N . SER A 1 112 ? -6.470 -3.016 -5.877 1.00 95.12 112 SER A N 1
ATOM 915 C CA . SER A 1 112 ? -7.006 -3.603 -7.112 1.00 95.12 112 SER A CA 1
ATOM 916 C C . SER A 1 112 ? -6.886 -2.650 -8.300 1.00 95.12 112 SER A C 1
ATOM 918 O O . SER A 1 112 ? -6.532 -3.080 -9.392 1.00 95.12 112 SER A O 1
ATOM 920 N N . LEU A 1 113 ? -7.119 -1.349 -8.100 1.00 93.81 113 LEU A N 1
ATOM 921 C CA . LEU A 1 113 ? -6.919 -0.328 -9.129 1.00 93.81 113 LEU A CA 1
ATOM 922 C C . LEU A 1 113 ? -5.445 -0.203 -9.521 1.00 93.81 113 LEU A C 1
ATOM 924 O O . LEU A 1 113 ? -5.149 -0.081 -10.705 1.00 93.81 113 LE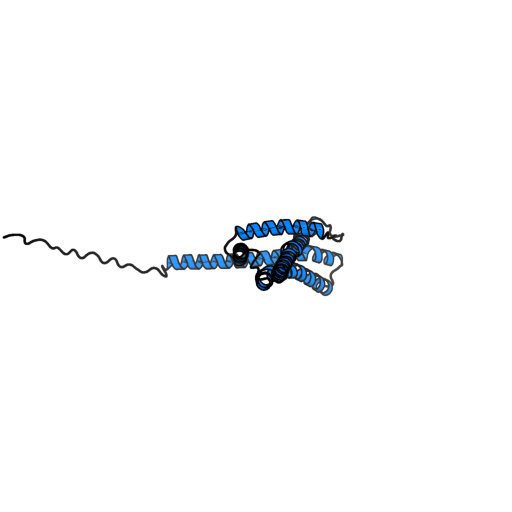U A O 1
ATOM 928 N N . ASN A 1 114 ? -4.521 -0.284 -8.560 1.00 92.19 114 ASN A N 1
ATOM 929 C CA . ASN A 1 114 ? -3.087 -0.288 -8.857 1.00 92.19 114 ASN A CA 1
ATOM 930 C C . ASN A 1 114 ? -2.651 -1.526 -9.649 1.00 92.19 114 ASN A C 1
ATOM 932 O O . ASN A 1 114 ? -1.710 -1.423 -10.429 1.00 92.19 114 ASN A O 1
ATOM 936 N N . LEU A 1 115 ? -3.333 -2.666 -9.501 1.00 92.38 115 LEU A N 1
ATOM 937 C CA . LEU A 1 115 ? -3.113 -3.822 -10.372 1.00 92.38 115 LEU A CA 1
ATOM 938 C C . LEU A 1 115 ? -3.772 -3.635 -11.751 1.00 92.38 115 LEU A C 1
ATOM 940 O O . LEU A 1 115 ? -3.153 -3.895 -12.780 1.00 92.38 115 LEU A O 1
ATOM 944 N N . ALA A 1 116 ? -5.024 -3.177 -11.789 1.00 93.81 116 ALA A N 1
ATOM 945 C CA . ALA A 1 116 ? -5.823 -3.136 -13.012 1.00 93.81 116 ALA A CA 1
ATOM 946 C C . ALA A 1 116 ? -5.405 -2.020 -13.982 1.00 93.81 116 ALA A C 1
ATOM 948 O O . ALA A 1 116 ? -5.360 -2.243 -15.191 1.00 93.81 116 ALA A O 1
ATOM 949 N N . VAL A 1 117 ? -5.093 -0.820 -13.485 1.00 91.69 117 VAL A N 1
ATOM 950 C CA . VAL A 1 117 ? -4.796 0.348 -14.333 1.00 91.69 117 VAL A CA 1
ATOM 951 C C . VAL A 1 117 ? -3.563 0.122 -15.223 1.00 91.69 117 VAL A C 1
ATOM 953 O O . VAL A 1 117 ? -3.693 0.298 -16.435 1.00 91.69 117 VA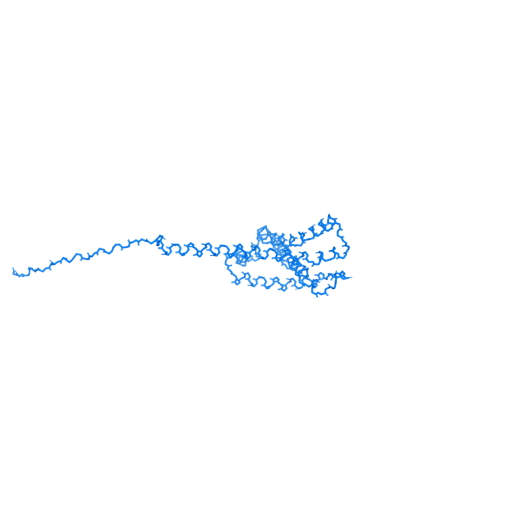L A O 1
ATOM 956 N N . PRO A 1 118 ? -2.395 -0.317 -14.708 1.00 91.75 118 PRO A N 1
ATOM 957 C CA . PRO A 1 118 ? -1.236 -0.614 -15.551 1.00 91.75 118 PRO A CA 1
ATOM 958 C C . PRO A 1 118 ? -1.529 -1.692 -16.596 1.00 91.75 118 PRO A C 1
ATOM 960 O O . PRO A 1 118 ? -1.099 -1.565 -17.741 1.00 91.75 118 PRO A O 1
ATOM 963 N N . TYR A 1 119 ? -2.298 -2.722 -16.227 1.00 91.00 119 TYR A N 1
ATOM 964 C CA . TYR A 1 119 ? -2.692 -3.792 -17.140 1.00 91.00 119 TYR A CA 1
ATOM 965 C C . TYR A 1 119 ? -3.538 -3.269 -18.308 1.00 91.00 119 TYR A C 1
ATOM 967 O O . TYR A 1 119 ? -3.211 -3.518 -19.469 1.00 91.00 119 TYR A O 1
ATOM 975 N N . VAL A 1 120 ? -4.583 -2.489 -18.012 1.00 92.00 120 VAL A N 1
ATOM 976 C CA . VAL A 1 120 ? -5.461 -1.897 -19.031 1.00 92.00 120 VAL A CA 1
ATOM 977 C C . VAL A 1 120 ? -4.687 -0.928 -19.922 1.00 92.00 120 VAL A C 1
ATOM 979 O O . VAL A 1 120 ? -4.875 -0.940 -21.139 1.00 92.00 120 VAL A O 1
ATOM 982 N N . ILE A 1 121 ? -3.781 -0.124 -19.358 1.00 88.88 121 ILE A N 1
ATOM 983 C CA . ILE A 1 121 ? -2.932 0.783 -20.142 1.00 88.88 121 ILE A CA 1
ATOM 984 C C . ILE A 1 121 ? -2.026 -0.017 -21.076 1.00 88.88 121 ILE A C 1
ATOM 986 O O . ILE A 1 121 ? -1.981 0.271 -22.267 1.00 88.88 121 ILE A O 1
ATOM 990 N N . ALA A 1 122 ? -1.335 -1.040 -20.574 1.00 87.75 122 ALA A N 1
ATOM 991 C CA . ALA A 1 122 ? -0.434 -1.833 -21.399 1.00 87.75 122 ALA A CA 1
ATOM 992 C C . ALA A 1 122 ? -1.186 -2.570 -22.513 1.00 87.75 122 ALA A C 1
ATOM 994 O O . ALA A 1 122 ? -0.737 -2.567 -23.654 1.00 87.75 122 ALA A O 1
ATOM 995 N N . MET A 1 123 ? -2.354 -3.145 -22.215 1.00 86.56 123 MET A N 1
ATOM 996 C CA . MET A 1 123 ? -3.149 -3.881 -23.198 1.00 86.56 123 MET A CA 1
ATOM 997 C C . MET A 1 123 ? -3.840 -2.979 -24.227 1.00 86.56 123 MET A C 1
ATOM 999 O O . MET A 1 123 ? -4.048 -3.414 -25.354 1.00 86.56 123 MET A O 1
ATOM 1003 N N . SER A 1 124 ? -4.178 -1.736 -23.876 1.00 86.62 124 SER A N 1
ATOM 1004 C CA . SER A 1 124 ? -4.784 -0.786 -24.818 1.00 86.62 124 SER A CA 1
ATOM 1005 C C . SER A 1 124 ? -3.739 -0.038 -25.649 1.00 86.62 124 SER A C 1
ATOM 1007 O O . SER A 1 124 ? -3.894 0.078 -26.861 1.00 86.62 124 SER A O 1
ATOM 1009 N N . LEU A 1 125 ? -2.646 0.425 -25.039 1.00 81.38 125 LEU A N 1
ATOM 1010 C CA . LEU A 1 125 ? -1.642 1.257 -25.703 1.00 81.38 125 LEU A CA 1
ATOM 1011 C C . LEU A 1 125 ? -0.707 0.446 -26.616 1.00 81.38 125 LEU A C 1
ATOM 1013 O O . LEU A 1 125 ? -0.361 0.906 -27.702 1.00 81.38 125 LEU A O 1
ATOM 1017 N N . ALA A 1 126 ? -0.331 -0.774 -26.214 1.00 79.94 126 ALA A N 1
ATOM 1018 C CA . ALA A 1 126 ? 0.559 -1.639 -26.993 1.00 79.94 126 ALA A CA 1
ATOM 1019 C C . ALA A 1 126 ? 0.062 -1.944 -28.427 1.00 79.94 126 ALA A C 1
ATOM 1021 O O . ALA A 1 126 ? 0.856 -1.788 -29.360 1.00 79.94 126 ALA A O 1
ATOM 1022 N N . PRO A 1 127 ? -1.208 -2.344 -28.655 1.00 79.88 127 PRO A N 1
ATOM 1023 C CA . PRO A 1 127 ? -1.716 -2.585 -30.006 1.00 79.88 127 PRO A CA 1
ATOM 1024 C C . PRO A 1 127 ? -1.987 -1.291 -30.781 1.00 79.88 127 PRO A C 1
ATOM 1026 O O . PRO A 1 127 ? -1.741 -1.252 -31.984 1.00 79.88 127 PRO A O 1
ATOM 1029 N N . LEU A 1 128 ? -2.439 -0.221 -30.115 1.00 82.19 128 LEU A N 1
ATOM 1030 C CA . LEU A 1 128 ? -2.720 1.063 -30.774 1.00 82.19 128 LEU A CA 1
ATOM 1031 C C . LEU A 1 128 ? -1.461 1.704 -31.372 1.00 82.19 128 LEU A C 1
ATOM 1033 O O . LEU A 1 128 ? -1.539 2.362 -32.405 1.00 82.19 128 LEU A O 1
ATOM 1037 N N . CYS A 1 129 ? -0.299 1.490 -30.754 1.00 79.44 129 CYS A N 1
ATOM 1038 C CA . CYS A 1 129 ? 0.978 1.998 -31.251 1.00 79.44 129 CYS A CA 1
ATOM 1039 C C . CYS A 1 129 ? 1.648 1.094 -32.303 1.00 79.44 129 CYS A C 1
ATOM 1041 O O . CYS A 1 129 ? 2.754 1.414 -32.733 1.00 79.44 129 CYS A O 1
ATOM 1043 N N . GLY A 1 130 ? 1.036 -0.032 -32.698 1.00 81.44 130 GLY A N 1
ATOM 1044 C CA . GLY A 1 130 ? 1.634 -0.968 -33.662 1.00 81.44 130 GLY A CA 1
ATOM 1045 C C . GLY A 1 130 ? 2.974 -1.556 -33.197 1.00 81.44 130 GLY A C 1
ATOM 1046 O O . GLY A 1 130 ? 3.848 -1.832 -34.017 1.00 81.44 130 GLY A O 1
ATOM 1047 N N . ALA A 1 131 ? 3.171 -1.695 -31.881 1.00 80.00 131 ALA A N 1
ATOM 1048 C CA . ALA A 1 131 ? 4.454 -2.080 -31.302 1.00 80.00 131 ALA A CA 1
ATOM 1049 C C . ALA A 1 131 ? 4.845 -3.527 -31.657 1.00 80.00 131 ALA A C 1
ATOM 1051 O O . ALA A 1 131 ? 4.013 -4.434 -31.602 1.00 80.00 131 ALA A O 1
ATOM 1052 N N . SER A 1 132 ? 6.131 -3.750 -31.952 1.00 85.44 132 SER A N 1
ATOM 1053 C CA . SER A 1 132 ? 6.696 -5.094 -32.138 1.00 85.44 132 SER A CA 1
ATOM 1054 C C . SER A 1 132 ? 6.596 -5.927 -30.855 1.00 85.44 132 SER A C 1
ATOM 1056 O O . SER A 1 132 ? 6.571 -5.375 -29.754 1.00 85.44 132 SER A O 1
ATOM 1058 N N . LEU A 1 133 ? 6.593 -7.259 -30.972 1.00 82.25 133 LEU A N 1
ATOM 1059 C CA . LEU A 1 133 ? 6.459 -8.179 -29.831 1.00 82.25 133 LEU A CA 1
ATOM 1060 C C . LEU A 1 133 ? 7.513 -7.933 -28.729 1.00 82.25 133 LEU A C 1
ATOM 1062 O O . LEU A 1 133 ? 7.210 -7.998 -27.539 1.00 82.25 133 LEU A O 1
ATOM 1066 N N . GLU A 1 134 ? 8.736 -7.562 -29.114 1.00 83.94 134 GLU A N 1
ATOM 1067 C CA . GLU A 1 134 ? 9.798 -7.178 -28.174 1.00 83.94 134 GLU A CA 1
ATOM 1068 C C . GLU A 1 134 ? 9.460 -5.894 -27.408 1.00 83.94 134 GLU A C 1
ATOM 1070 O O . GLU A 1 134 ? 9.627 -5.816 -26.189 1.00 83.94 134 GLU A O 1
ATOM 1075 N N . THR A 1 135 ? 8.920 -4.898 -28.111 1.00 84.00 135 THR A N 1
ATOM 1076 C CA . THR A 1 135 ? 8.525 -3.614 -27.522 1.00 84.00 135 THR A CA 1
ATOM 1077 C C . THR A 1 135 ? 7.323 -3.788 -26.594 1.00 84.00 135 THR A C 1
ATOM 1079 O O . THR A 1 135 ? 7.275 -3.185 -25.523 1.00 84.00 135 THR A O 1
ATOM 1082 N N . GLN A 1 136 ? 6.382 -4.667 -26.944 1.00 84.56 136 GLN A N 1
ATOM 1083 C CA . GLN A 1 136 ? 5.256 -5.024 -26.080 1.00 84.56 136 GLN A CA 1
ATOM 1084 C C . GLN A 1 136 ? 5.734 -5.667 -24.771 1.00 84.56 136 GLN A C 1
ATOM 1086 O O . GLN A 1 136 ? 5.315 -5.243 -23.693 1.00 84.56 136 GLN A O 1
ATOM 1091 N N . ASN A 1 137 ? 6.673 -6.616 -24.836 1.00 83.75 137 ASN A N 1
ATOM 1092 C CA . ASN A 1 137 ? 7.250 -7.233 -23.636 1.00 83.75 137 ASN A CA 1
ATOM 1093 C C . ASN A 1 137 ? 7.963 -6.213 -22.735 1.00 83.75 137 ASN A C 1
ATOM 1095 O O . ASN A 1 137 ? 7.822 -6.266 -21.509 1.00 83.75 137 ASN A O 1
ATOM 1099 N N . LEU A 1 138 ? 8.677 -5.245 -23.321 1.00 84.88 138 LEU A N 1
ATOM 1100 C CA . LEU A 1 138 ? 9.279 -4.140 -22.567 1.00 84.88 138 LEU A CA 1
ATOM 1101 C C . LEU A 1 138 ? 8.223 -3.286 -21.853 1.00 84.88 138 LEU A C 1
ATOM 1103 O O . LEU A 1 138 ? 8.401 -2.953 -20.678 1.00 84.88 138 LEU A O 1
ATOM 1107 N N . ILE A 1 139 ? 7.120 -2.961 -22.534 1.00 87.31 139 ILE A N 1
ATOM 1108 C CA . ILE A 1 139 ? 6.005 -2.199 -21.954 1.00 87.31 139 ILE A CA 1
ATOM 1109 C C . ILE A 1 139 ? 5.399 -2.970 -20.777 1.00 87.31 139 ILE A C 1
ATOM 1111 O O . ILE A 1 139 ? 5.299 -2.413 -19.682 1.00 87.31 139 ILE A O 1
ATOM 1115 N N . TYR A 1 140 ? 5.069 -4.253 -20.952 1.00 84.19 140 TYR A N 1
ATOM 1116 C CA . TYR A 1 140 ? 4.488 -5.073 -19.882 1.00 84.19 140 TYR A CA 1
ATOM 1117 C C . TYR A 1 140 ? 5.394 -5.176 -18.652 1.00 84.19 140 TYR A C 1
ATOM 1119 O O . TYR A 1 140 ? 4.900 -5.160 -17.524 1.00 84.19 140 TYR A O 1
ATOM 1127 N N . ARG A 1 141 ? 6.718 -5.229 -18.840 1.00 85.31 141 ARG A N 1
ATOM 1128 C CA . ARG A 1 141 ? 7.668 -5.305 -17.721 1.00 85.31 141 ARG A CA 1
ATOM 1129 C C . ARG A 1 141 ? 7.810 -3.977 -16.973 1.00 85.31 141 ARG A C 1
ATOM 1131 O O . ARG A 1 141 ? 8.059 -3.985 -15.770 1.00 85.31 141 ARG A O 1
ATOM 1138 N N . ARG A 1 142 ? 7.685 -2.841 -17.666 1.00 88.31 142 ARG A N 1
ATOM 1139 C CA . ARG A 1 142 ? 8.025 -1.521 -17.109 1.00 88.31 142 ARG A CA 1
ATOM 1140 C C . ARG A 1 142 ? 6.819 -0.704 -16.661 1.00 88.31 142 ARG A C 1
ATOM 1142 O O . ARG A 1 142 ? 6.979 0.173 -15.818 1.00 88.31 142 ARG A O 1
ATOM 1149 N N . ILE A 1 143 ? 5.620 -1.023 -17.150 1.00 90.94 143 ILE A N 1
ATOM 1150 C CA . ILE A 1 143 ? 4.403 -0.263 -16.847 1.00 90.94 143 ILE A CA 1
ATOM 1151 C C . ILE A 1 143 ? 4.088 -0.225 -15.346 1.00 90.94 143 ILE A C 1
ATOM 1153 O O . ILE A 1 143 ? 3.801 0.847 -14.820 1.00 90.94 143 ILE A O 1
ATOM 1157 N N . TYR A 1 144 ? 4.209 -1.353 -14.638 1.00 92.19 144 TYR A N 1
ATOM 1158 C CA . TYR A 1 144 ? 3.916 -1.431 -13.204 1.00 92.19 144 TYR A CA 1
ATOM 1159 C C . TYR A 1 144 ? 4.874 -0.560 -12.371 1.00 92.19 144 TYR A C 1
ATOM 1161 O O . TYR A 1 144 ? 4.385 0.323 -11.659 1.00 92.19 144 TYR A O 1
ATOM 1169 N N . PRO A 1 145 ? 6.214 -0.697 -12.496 1.00 91.56 145 PRO A N 1
ATOM 1170 C CA . PRO A 1 145 ? 7.153 0.221 -11.850 1.00 91.56 145 PRO A CA 1
ATOM 1171 C C . PRO A 1 145 ? 6.942 1.690 -12.231 1.00 91.56 145 PRO A C 1
ATOM 1173 O O . PRO A 1 145 ? 6.997 2.562 -11.365 1.00 91.56 145 PRO A O 1
ATOM 1176 N N . SER A 1 146 ? 6.692 1.983 -13.511 1.00 91.50 146 SER A N 1
ATOM 1177 C CA . SER A 1 146 ? 6.535 3.357 -14.000 1.00 91.50 146 SER A CA 1
ATOM 1178 C C . SER A 1 146 ? 5.289 4.043 -13.442 1.00 91.50 146 SER A C 1
ATOM 1180 O O . SER A 1 146 ? 5.381 5.181 -12.980 1.00 91.50 146 SER A O 1
ATOM 1182 N N . VAL A 1 147 ? 4.138 3.364 -13.441 1.00 90.94 147 VAL A N 1
ATOM 1183 C CA . VAL A 1 147 ? 2.888 3.910 -12.890 1.00 90.94 147 VAL A CA 1
ATOM 1184 C C . VAL A 1 147 ? 3.010 4.106 -11.378 1.00 90.94 147 VAL A C 1
ATOM 1186 O O . VAL A 1 147 ? 2.641 5.165 -10.868 1.00 90.94 147 VAL A O 1
ATOM 1189 N N . PHE A 1 148 ? 3.589 3.139 -10.660 1.00 89.94 148 PHE A N 1
ATOM 1190 C CA . PHE A 1 148 ? 3.827 3.274 -9.223 1.00 89.94 148 PHE A CA 1
ATOM 1191 C C . PHE A 1 148 ? 4.743 4.465 -8.903 1.00 89.94 148 PHE A C 1
ATOM 1193 O O . PHE A 1 148 ? 4.402 5.304 -8.068 1.00 89.94 148 PHE A O 1
ATOM 1200 N N . ALA A 1 149 ? 5.864 4.597 -9.620 1.00 91.81 149 ALA A N 1
ATOM 1201 C CA . ALA A 1 149 ? 6.783 5.721 -9.461 1.00 91.81 149 ALA A CA 1
ATOM 1202 C C . ALA A 1 149 ? 6.095 7.068 -9.732 1.00 91.81 149 ALA A C 1
ATOM 1204 O O . ALA A 1 149 ? 6.283 8.014 -8.967 1.00 91.81 149 ALA A O 1
ATOM 1205 N N . PHE A 1 150 ? 5.252 7.148 -10.765 1.00 93.00 150 PHE A N 1
ATOM 1206 C CA . PHE A 1 150 ? 4.470 8.347 -11.063 1.00 93.00 150 PHE A CA 1
ATOM 1207 C C . PHE A 1 150 ? 3.556 8.748 -9.893 1.00 93.00 150 PHE A C 1
ATOM 1209 O O . PHE A 1 150 ? 3.584 9.904 -9.466 1.00 93.00 150 PHE A O 1
ATOM 1216 N N . PHE A 1 151 ? 2.803 7.806 -9.313 1.00 91.00 151 PHE A N 1
ATOM 1217 C CA . PHE A 1 151 ? 1.947 8.092 -8.153 1.00 91.00 151 PHE A CA 1
ATOM 1218 C C . PHE A 1 151 ? 2.747 8.486 -6.903 1.00 91.00 151 PHE A C 1
ATOM 1220 O O . PHE A 1 151 ? 2.335 9.397 -6.174 1.00 91.00 151 PHE A O 1
ATOM 1227 N N . CYS A 1 152 ? 3.901 7.857 -6.663 1.00 90.94 152 CYS A N 1
ATOM 1228 C CA . CYS A 1 152 ? 4.803 8.236 -5.575 1.00 90.94 152 CYS A CA 1
ATOM 1229 C C . CYS A 1 152 ? 5.329 9.668 -5.745 1.00 90.94 152 CYS A C 1
ATOM 1231 O O . CYS A 1 152 ? 5.258 10.458 -4.800 1.00 90.94 152 CYS A O 1
ATOM 1233 N N . LEU A 1 153 ? 5.800 10.024 -6.944 1.00 94.81 153 LEU A N 1
ATOM 1234 C CA . LEU A 1 153 ? 6.301 11.366 -7.250 1.00 94.81 153 LEU A CA 1
ATOM 1235 C C . LEU A 1 153 ? 5.199 12.420 -7.133 1.00 94.81 153 LEU A C 1
ATOM 1237 O O . LEU A 1 153 ? 5.412 13.453 -6.501 1.00 94.81 153 LEU A O 1
ATOM 1241 N N . LEU A 1 154 ? 4.008 12.142 -7.669 1.00 94.81 154 LEU A N 1
ATOM 1242 C CA . LEU A 1 154 ? 2.857 13.036 -7.563 1.00 94.81 154 LEU A CA 1
ATOM 1243 C C . LEU A 1 154 ? 2.482 13.285 -6.096 1.00 94.81 154 LEU A C 1
ATOM 1245 O O . LEU A 1 154 ? 2.320 14.430 -5.676 1.00 94.81 154 LEU A O 1
ATOM 1249 N N . THR A 1 155 ? 2.400 12.224 -5.293 1.00 90.62 155 THR A N 1
ATOM 1250 C CA . THR A 1 155 ? 2.080 12.330 -3.862 1.00 90.62 155 THR A CA 1
ATOM 1251 C C . THR A 1 155 ? 3.152 13.115 -3.108 1.00 90.62 155 THR A C 1
ATOM 1253 O O . THR A 1 155 ? 2.824 14.002 -2.315 1.00 90.62 155 THR A O 1
ATOM 1256 N N . GLY A 1 156 ? 4.429 12.837 -3.384 1.00 91.25 156 GLY A N 1
ATOM 1257 C CA . GLY A 1 156 ? 5.557 13.573 -2.820 1.00 91.25 156 GLY A CA 1
ATOM 1258 C C . GLY A 1 156 ? 5.505 15.056 -3.181 1.00 91.25 156 GLY A C 1
ATOM 1259 O O . GLY A 1 156 ? 5.633 15.907 -2.303 1.00 91.25 156 GLY A O 1
ATOM 1260 N N . PHE A 1 157 ? 5.242 15.389 -4.443 1.00 94.50 157 PHE A N 1
ATOM 1261 C CA . PHE A 1 157 ? 5.122 16.771 -4.905 1.00 94.50 157 PHE A CA 1
ATOM 1262 C C . PHE A 1 157 ? 3.978 17.517 -4.20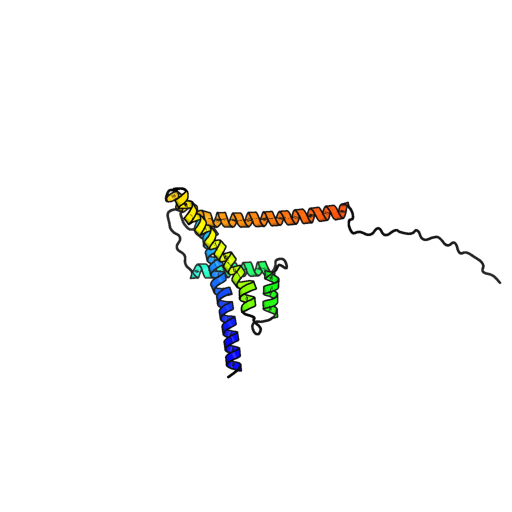4 1.00 94.50 157 PHE A C 1
ATOM 1264 O O . PHE A 1 157 ? 4.182 18.604 -3.660 1.00 94.50 157 PHE A O 1
ATOM 1271 N N . LEU A 1 158 ? 2.791 16.907 -4.127 1.00 93.44 158 LEU A N 1
ATOM 1272 C CA . LEU A 1 158 ? 1.636 17.486 -3.434 1.00 93.44 158 LEU A CA 1
ATOM 1273 C C . LEU A 1 158 ? 1.897 17.690 -1.935 1.00 93.44 158 LEU A C 1
ATOM 1275 O O . LEU A 1 158 ? 1.456 18.687 -1.356 1.00 93.44 158 LEU A O 1
ATOM 1279 N N . PHE A 1 159 ? 2.610 16.760 -1.294 1.00 90.50 159 PHE A N 1
ATOM 1280 C CA . PHE A 1 159 ? 2.999 16.897 0.107 1.00 90.50 159 PHE A CA 1
ATOM 1281 C C . PHE A 1 159 ? 3.968 18.064 0.307 1.00 90.50 159 PHE A C 1
ATOM 1283 O O . PHE A 1 159 ? 3.723 18.912 1.166 1.00 90.50 159 PHE A O 1
ATOM 1290 N N . ASN A 1 160 ? 5.013 18.151 -0.520 1.00 91.12 160 ASN A N 1
ATOM 1291 C CA . ASN A 1 160 ? 5.965 19.259 -0.488 1.00 91.12 160 ASN A CA 1
ATOM 1292 C C . ASN A 1 160 ? 5.251 20.603 -0.659 1.00 91.12 160 ASN A C 1
ATOM 1294 O O . ASN A 1 160 ? 5.456 21.509 0.144 1.00 91.12 160 ASN A O 1
ATOM 1298 N N . PHE A 1 161 ? 4.336 20.715 -1.626 1.00 92.25 161 PHE A N 1
ATOM 1299 C CA . PHE A 1 161 ? 3.578 21.947 -1.855 1.00 92.25 161 PHE A CA 1
ATOM 1300 C C . PHE A 1 161 ? 2.769 22.386 -0.623 1.00 92.25 161 PHE A C 1
ATOM 1302 O O . PHE A 1 161 ? 2.762 23.563 -0.259 1.00 92.25 161 PHE A O 1
ATOM 1309 N N . LYS A 1 162 ? 2.131 21.439 0.077 1.00 90.81 162 LYS A N 1
ATOM 1310 C CA . LYS A 1 162 ? 1.423 21.726 1.336 1.00 90.81 162 LYS A CA 1
ATOM 1311 C C . LYS A 1 162 ? 2.370 22.203 2.436 1.00 90.81 162 LYS A C 1
ATOM 1313 O O . LYS A 1 162 ? 2.019 23.133 3.162 1.00 90.81 162 LYS A O 1
ATOM 1318 N N . GLN A 1 163 ? 3.552 21.597 2.556 1.00 89.19 163 GLN A N 1
ATOM 1319 C CA . GLN A 1 163 ? 4.554 22.027 3.535 1.00 89.19 163 GLN A CA 1
ATOM 1320 C C . GLN A 1 163 ? 5.086 23.425 3.220 1.00 89.19 163 GLN A C 1
ATOM 1322 O O . GLN A 1 163 ? 5.145 24.260 4.118 1.00 89.19 163 GLN A O 1
ATOM 1327 N N . PHE A 1 164 ? 5.375 23.722 1.950 1.00 92.44 164 PHE A N 1
ATOM 1328 C CA . PHE A 1 164 ? 5.791 25.060 1.528 1.00 92.44 164 PHE A CA 1
ATOM 1329 C C . PHE A 1 164 ? 4.728 26.110 1.826 1.00 92.44 164 PHE A C 1
ATOM 1331 O O . PHE A 1 164 ? 5.054 27.167 2.359 1.00 92.44 164 PHE A O 1
ATOM 1338 N N . LYS A 1 165 ? 3.452 25.811 1.553 1.00 92.00 165 LYS A N 1
ATOM 1339 C CA . LYS A 1 165 ? 2.354 26.726 1.881 1.00 92.00 165 LYS A CA 1
ATOM 1340 C C . LYS A 1 165 ? 2.272 26.989 3.387 1.00 92.00 165 LYS A C 1
ATOM 1342 O O . LYS A 1 165 ? 2.188 28.142 3.798 1.00 92.00 165 LYS A O 1
ATOM 1347 N N . LYS A 1 166 ? 2.354 25.936 4.204 1.00 90.81 166 LYS A N 1
ATOM 1348 C CA . LYS A 1 166 ? 2.330 26.052 5.669 1.00 90.81 166 LYS A CA 1
ATOM 1349 C C . LYS A 1 166 ? 3.516 26.866 6.195 1.00 90.81 166 LYS A C 1
ATOM 1351 O O . LYS A 1 166 ? 3.343 27.707 7.072 1.00 90.81 166 LYS A O 1
ATOM 1356 N N . LEU A 1 167 ? 4.706 26.636 5.644 1.00 90.62 167 LEU A N 1
ATOM 1357 C CA . LEU A 1 167 ? 5.915 27.375 5.994 1.00 90.62 167 LEU A CA 1
ATOM 1358 C C . LEU A 1 167 ? 5.803 28.854 5.597 1.00 90.62 167 LEU A C 1
ATOM 1360 O O . LEU A 1 167 ? 6.134 29.732 6.388 1.00 90.62 167 LEU A O 1
ATOM 1364 N N . TYR A 1 168 ? 5.281 29.136 4.404 1.00 90.94 168 TYR A N 1
ATOM 1365 C CA . TYR A 1 168 ? 5.046 30.497 3.930 1.00 90.94 168 TYR A CA 1
ATOM 1366 C C . TYR A 1 168 ? 4.053 31.256 4.823 1.00 90.94 168 TYR A C 1
ATOM 1368 O O . TYR A 1 168 ? 4.318 32.394 5.210 1.00 90.94 168 TYR A O 1
ATOM 1376 N N . GLU A 1 169 ? 2.935 30.625 5.192 1.00 90.69 169 GLU A N 1
ATOM 1377 C CA . GLU A 1 169 ? 1.949 31.208 6.111 1.00 90.69 169 GLU A CA 1
ATOM 1378 C C . GLU A 1 169 ? 2.550 31.476 7.497 1.00 90.69 169 GLU A C 1
ATOM 1380 O O . GLU A 1 169 ? 2.300 32.537 8.066 1.00 90.69 169 GLU A O 1
ATOM 1385 N N . HIS A 1 170 ? 3.398 30.577 8.008 1.00 89.69 170 HIS A N 1
ATOM 1386 C CA . HIS A 1 170 ? 4.109 30.780 9.273 1.00 89.69 170 HIS A CA 1
ATOM 1387 C C . HIS A 1 170 ? 5.033 32.002 9.217 1.00 89.69 170 HIS A C 1
ATOM 1389 O O . HIS A 1 170 ? 4.935 32.886 10.064 1.00 89.69 170 HIS A O 1
ATOM 1395 N N . ILE A 1 171 ? 5.873 32.102 8.180 1.00 88.06 171 ILE A N 1
ATOM 1396 C CA . ILE A 1 171 ? 6.777 33.249 7.992 1.00 88.06 171 ILE A CA 1
ATOM 1397 C C . ILE A 1 171 ? 5.983 34.555 7.866 1.00 88.06 171 ILE A C 1
ATOM 1399 O O . ILE A 1 171 ? 6.366 35.581 8.431 1.00 88.06 171 ILE A O 1
ATOM 1403 N N . LYS A 1 172 ? 4.863 34.536 7.134 1.00 89.06 172 LYS A N 1
ATOM 1404 C CA . LYS A 1 172 ? 3.994 35.708 6.980 1.00 89.06 172 LYS A CA 1
ATOM 1405 C C . LYS A 1 172 ? 3.392 36.130 8.322 1.00 89.06 172 LYS A C 1
ATOM 1407 O O . LYS A 1 172 ? 3.446 37.310 8.661 1.00 89.06 172 LYS A O 1
ATOM 1412 N N . ASN A 1 173 ? 2.835 35.192 9.081 1.00 88.44 173 ASN A N 1
ATOM 1413 C CA . ASN A 1 173 ? 2.215 35.491 10.369 1.00 88.44 173 ASN A CA 1
ATOM 1414 C C . ASN A 1 173 ? 3.238 36.024 11.379 1.00 88.44 173 ASN A C 1
ATOM 1416 O O . ASN A 1 173 ? 2.919 36.963 12.105 1.00 88.44 173 ASN A O 1
ATOM 1420 N N . ASP A 1 174 ? 4.469 35.506 11.364 1.00 87.88 174 ASP A N 1
ATOM 1421 C CA . ASP A 1 174 ? 5.558 36.011 12.203 1.00 87.88 174 ASP A CA 1
ATOM 1422 C C . ASP A 1 174 ? 5.975 37.432 11.812 1.00 87.88 174 ASP A C 1
ATOM 1424 O O . ASP A 1 174 ? 6.088 38.300 12.678 1.00 87.88 174 ASP A O 1
ATOM 1428 N N . LYS A 1 175 ? 6.157 37.700 10.511 1.00 86.31 175 LYS A N 1
ATOM 1429 C CA . LYS A 1 175 ? 6.602 39.014 10.020 1.00 86.31 175 LYS A CA 1
ATOM 1430 C C . LYS A 1 175 ? 5.560 40.114 10.230 1.00 86.31 175 LYS A C 1
ATOM 1432 O O . LYS A 1 175 ? 5.923 41.242 10.548 1.00 86.31 175 LYS A O 1
ATOM 1437 N N . TYR A 1 176 ? 4.284 39.803 10.021 1.00 82.56 176 TYR A N 1
ATOM 1438 C CA . TYR A 1 176 ? 3.190 40.772 10.137 1.00 82.56 176 TYR A CA 1
ATOM 1439 C C . TYR A 1 176 ? 2.477 40.708 11.495 1.00 82.56 176 TYR A C 1
ATOM 1441 O O . TYR A 1 176 ? 1.478 41.398 11.678 1.00 82.56 176 TYR A O 1
ATOM 1449 N N . LEU A 1 177 ? 2.974 39.880 12.430 1.00 79.12 177 LEU A N 1
ATOM 1450 C CA . LEU A 1 177 ? 2.420 39.664 13.775 1.00 79.12 177 LEU A CA 1
ATOM 1451 C C . LEU A 1 177 ? 0.896 39.429 13.764 1.00 79.12 177 LEU A C 1
ATOM 1453 O O . LEU A 1 177 ? 0.187 39.785 14.706 1.00 79.12 177 LEU A O 1
ATOM 1457 N N . VAL A 1 178 ? 0.377 38.846 12.680 1.00 69.19 178 VAL A N 1
ATOM 1458 C CA . VAL A 1 178 ? -1.063 38.701 12.449 1.00 69.19 178 VAL A CA 1
ATOM 1459 C C . VAL A 1 178 ? -1.625 37.777 13.526 1.00 69.19 178 VAL A C 1
ATOM 1461 O O . VAL A 1 178 ? -1.238 36.615 13.613 1.00 69.19 178 VAL A O 1
ATOM 1464 N N . GLY A 1 179 ? -2.523 38.305 14.362 1.00 68.75 179 GLY A N 1
ATOM 1465 C CA . GLY A 1 179 ? -3.135 37.578 15.479 1.00 68.75 179 GLY A CA 1
ATOM 1466 C C . GLY A 1 179 ? -2.495 37.814 16.852 1.00 68.75 179 GLY A C 1
ATOM 1467 O O . GLY A 1 179 ? -2.998 37.277 17.836 1.00 68.75 179 GLY A O 1
ATOM 1468 N N . LYS A 1 180 ? -1.435 38.628 16.963 1.00 71.56 180 LYS A N 1
ATOM 1469 C CA . LYS A 1 180 ? -0.923 39.082 18.266 1.00 71.56 180 LYS A CA 1
ATOM 1470 C C . LYS A 1 180 ? -1.576 40.415 18.639 1.00 71.56 180 LYS A C 1
ATOM 1472 O O . LYS A 1 180 ? -1.521 41.371 17.871 1.00 71.56 180 LYS A O 1
ATOM 1477 N N . GLN A 1 181 ? -2.208 40.479 19.810 1.00 71.94 181 GLN A N 1
ATOM 1478 C CA . GLN A 1 181 ? -2.703 41.740 20.363 1.00 71.94 181 GLN A CA 1
ATOM 1479 C C . GLN A 1 181 ? -1.539 42.551 20.935 1.00 71.94 181 GLN A C 1
ATOM 1481 O O . GLN A 1 181 ? -0.691 42.020 21.652 1.00 71.94 181 GLN A O 1
ATOM 1486 N N . LEU A 1 182 ? -1.514 43.845 20.618 1.00 73.12 182 LEU A N 1
ATOM 1487 C CA . LEU A 1 182 ? -0.591 44.796 21.222 1.00 73.12 182 LEU A CA 1
ATOM 1488 C C . LEU A 1 182 ? -1.043 45.048 22.660 1.00 73.12 182 LEU A C 1
ATOM 1490 O O . LEU A 1 182 ? -2.111 45.612 22.893 1.00 73.12 182 LEU A O 1
ATOM 1494 N N . VAL A 1 183 ? -0.241 44.606 23.624 1.00 70.12 183 VAL A N 1
ATOM 1495 C CA . VAL A 1 183 ? -0.423 45.003 25.019 1.00 70.12 183 VAL A CA 1
ATOM 1496 C C . VAL A 1 183 ? 0.164 46.402 25.150 1.00 70.12 183 VAL A C 1
ATOM 1498 O O . VAL A 1 183 ? 1.380 46.577 25.074 1.00 70.12 183 VAL A O 1
ATOM 1501 N N . ASN A 1 184 ? -0.701 47.403 25.302 1.00 74.50 184 ASN A N 1
ATOM 1502 C CA . ASN A 1 184 ? -0.260 48.733 25.698 1.00 74.50 184 ASN A CA 1
ATOM 1503 C C . ASN A 1 184 ? 0.173 48.663 27.161 1.00 74.50 184 ASN A C 1
ATOM 1505 O O . ASN A 1 184 ? -0.628 48.359 28.043 1.00 74.50 184 ASN A O 1
ATOM 1509 N N . TYR A 1 185 ? 1.451 48.922 27.409 1.00 74.88 185 TYR A N 1
ATOM 1510 C CA . TYR A 1 185 ? 1.941 49.156 28.756 1.00 74.88 185 TYR A CA 1
ATOM 1511 C C . TYR A 1 185 ? 1.615 50.601 29.122 1.00 74.88 185 TYR A C 1
ATOM 1513 O O . TYR A 1 185 ? 2.345 51.518 28.749 1.00 74.88 185 TYR A O 1
ATOM 1521 N N . ASP A 1 186 ? 0.509 50.810 29.833 1.00 72.38 186 ASP A N 1
ATOM 1522 C CA . ASP A 1 186 ? 0.274 52.091 30.490 1.00 72.38 186 ASP A CA 1
ATOM 1523 C C . ASP A 1 186 ? 1.357 52.274 31.560 1.00 72.38 186 ASP A C 1
ATOM 1525 O O . ASP A 1 186 ? 1.521 51.441 32.456 1.00 72.38 186 ASP A O 1
ATOM 1529 N N . GLN A 1 187 ? 2.141 53.348 31.445 1.00 67.06 187 GLN A N 1
ATOM 1530 C CA . GLN A 1 187 ? 3.122 53.695 32.467 1.00 67.06 187 GLN A CA 1
ATOM 1531 C C . GLN A 1 187 ? 2.385 53.928 33.795 1.00 67.06 187 GLN A C 1
ATOM 1533 O O . GLN A 1 187 ? 1.397 54.672 33.811 1.00 67.06 187 GLN A O 1
ATOM 1538 N N . PRO A 1 188 ? 2.830 53.322 34.913 1.00 62.75 188 PRO A N 1
ATOM 1539 C CA . PRO A 1 188 ? 2.202 53.554 36.201 1.00 62.75 188 PRO A CA 1
ATOM 1540 C C . PRO A 1 188 ? 2.304 55.044 36.525 1.00 62.75 188 PRO A C 1
ATOM 1542 O O . PRO A 1 188 ? 3.396 55.598 36.645 1.00 62.75 188 PRO A O 1
ATOM 1545 N N . LYS A 1 189 ? 1.147 55.704 36.634 1.00 58.69 189 LYS A N 1
ATOM 1546 C CA . LYS A 1 189 ? 1.065 57.075 37.130 1.00 58.69 189 LYS A CA 1
ATOM 1547 C C . LYS A 1 189 ? 1.612 57.062 38.552 1.00 58.69 189 LYS A C 1
ATOM 1549 O O . LYS A 1 189 ? 0.970 56.521 39.447 1.00 58.69 189 LYS A O 1
ATOM 1554 N N . THR A 1 190 ? 2.792 57.639 38.750 1.00 53.69 190 THR A N 1
ATOM 1555 C CA . THR A 1 190 ? 3.349 57.926 40.070 1.00 53.69 190 THR A CA 1
ATOM 1556 C C . THR A 1 190 ? 2.391 58.871 40.793 1.00 53.69 190 THR A C 1
ATOM 1558 O O . THR A 1 190 ? 2.455 60.088 40.635 1.00 53.69 190 THR A O 1
ATOM 1561 N N . SER A 1 191 ? 1.450 58.316 41.554 1.00 54.28 191 SER A N 1
ATOM 1562 C CA . SER A 1 191 ? 0.694 59.056 42.554 1.00 54.28 191 SER A CA 1
ATOM 1563 C C . SER A 1 191 ? 1.641 59.324 43.718 1.00 54.28 191 SER A C 1
ATOM 1565 O O . SER A 1 191 ? 1.780 58.505 44.626 1.00 54.28 191 SER A O 1
ATOM 1567 N N . THR A 1 192 ? 2.337 60.455 43.652 1.00 50.81 192 THR A N 1
ATOM 1568 C CA . THR A 1 192 ? 3.057 61.042 44.781 1.00 50.81 192 THR A CA 1
ATOM 1569 C C . THR A 1 192 ? 2.038 61.353 45.879 1.00 50.81 192 THR A C 1
ATOM 1571 O O . THR A 1 192 ? 1.364 62.378 45.842 1.00 50.81 192 THR A O 1
ATOM 1574 N N . GLY A 1 193 ? 1.874 60.419 46.813 1.00 55.81 193 GLY A N 1
ATOM 1575 C CA . GLY A 1 193 ? 1.112 60.574 48.045 1.00 55.81 193 GLY A CA 1
ATOM 1576 C C . GLY A 1 193 ? 2.060 60.514 49.238 1.00 55.81 193 GLY A C 1
ATOM 1577 O O . GLY A 1 193 ? 2.308 59.445 49.782 1.00 55.81 193 GLY A O 1
ATOM 1578 N N . THR A 1 194 ? 2.584 61.671 49.626 1.00 47.47 194 THR A N 1
ATOM 1579 C CA . THR A 1 194 ? 3.326 61.936 50.871 1.00 47.47 194 THR A CA 1
ATOM 1580 C C . THR A 1 194 ? 3.039 63.408 51.188 1.00 47.47 194 THR A C 1
ATOM 1582 O O . THR A 1 194 ? 3.143 64.233 50.292 1.00 47.47 194 THR A O 1
ATOM 1585 N N . ALA A 1 195 ? 2.657 63.873 52.371 1.00 50.44 195 ALA A N 1
ATOM 1586 C CA . ALA A 1 195 ? 2.454 63.291 53.685 1.00 50.44 195 ALA A CA 1
ATOM 1587 C C . ALA A 1 195 ? 1.570 64.283 54.469 1.00 50.44 195 ALA A C 1
ATOM 1589 O O . ALA A 1 195 ? 1.718 65.493 54.298 1.00 50.44 195 ALA A O 1
ATOM 1590 N N . SER A 1 196 ? 0.694 63.805 55.347 1.00 43.72 196 SER A N 1
ATOM 1591 C CA . SER A 1 196 ? 0.195 64.580 56.494 1.00 43.72 196 SER A CA 1
ATOM 1592 C C . SER A 1 196 ? -0.183 63.587 57.595 1.00 43.72 196 SER A C 1
ATOM 1594 O O . SER A 1 196 ? -1.332 63.178 57.723 1.00 43.72 196 SER A O 1
ATOM 1596 N N . GLN A 1 197 ? 0.845 63.121 58.306 1.00 44.91 197 GLN A N 1
ATOM 1597 C CA . GLN A 1 197 ? 0.758 62.681 59.696 1.00 44.91 197 GLN A CA 1
ATOM 1598 C C . GLN A 1 197 ? 0.994 63.929 60.551 1.00 44.91 197 GLN A C 1
ATOM 1600 O O . GLN A 1 197 ? 1.962 64.635 60.284 1.00 44.91 197 GLN A O 1
ATOM 1605 N N . ASP A 1 198 ? 0.089 64.222 61.487 1.00 43.12 198 ASP A N 1
ATOM 1606 C CA . ASP A 1 198 ? 0.397 64.507 62.900 1.00 43.12 198 ASP A CA 1
ATOM 1607 C C . ASP A 1 198 ? -0.788 65.194 63.602 1.00 43.12 198 ASP A C 1
ATOM 1609 O O . ASP A 1 198 ? -1.318 66.186 63.101 1.00 43.12 198 ASP A O 1
ATOM 1613 N N . GLY A 1 199 ? -1.130 64.683 64.795 1.00 39.41 199 GLY A N 1
ATOM 1614 C CA . GLY A 1 199 ? -1.793 65.430 65.876 1.00 39.41 199 GLY A CA 1
ATOM 1615 C C . GLY A 1 199 ? -3.271 65.172 66.091 1.00 39.41 199 GLY A C 1
ATOM 1616 O O . GLY A 1 199 ? -4.063 66.038 65.666 1.00 39.41 199 GLY A O 1
#

InterPro domains:
  IPR056521 E3 ubiquitin-protein ligase MARCHF6-like, C-terminal domain [PF23113] (2-172)

pLDDT: mean 86.71, std 11.34, range [39.41, 97.38]

Secondary structure (DSSP, 8-state):
-HHHHHHHHHHHHHHHHHIIIIIIHHHHHHHHHIIIIIHHHHS-TTS-----HHHHHHHHHHHHHHHHHHHHHS-S-HHHHHHHHHHHHTGGG--HHHHIIIIIHHHHHHHHHHHHHHHHHHHHHHHHTT--HHHHHHHHHHHHHHHHHHHHHHHHHHHHHHHHHHHHHHHHHHHTTTT------PPP-----------

Organism: Bugula neritina (NCBI:txid10212)

Radius of gyration: 29.94 Å; chains: 1; bounding box: 46×87×100 Å

Foldseek 3Di:
DVVVVLVVVLVVLVVVLCCLLLPVLLLLQLVLCCLQPVCLVPPDLVDDDDDDSVVSSVVSNVVSVVVVVCLCVDDPDPQNVVVVVDVVCDSSNDDSVCCCPRPRVVSNVVSVCLVVVLVCCLVVVCVVVVDDPSVSSVSSSCSSNVVVVVVVVVVVVVVVVVVVVVVVVVVVCVVVVPPDDDDDDDDPDPPPDDDDDDD